Protein AF-A0A087VPU7-F1 (afdb_monomer)

Sequence (264 aa):
MFADLDYDIEEDKLGIPTVPGTVTLKKDPQNLIGISIGGGAQYCPCLYIVQVFDNTPAALDGTVAAGDEITGVNGKSVKGKTKVEVAKMIQMVKGEVTIHYNKLQADPKQGKSLDIVLKKVKHRLVENMSSGTADALGLSRAILCNDGLVKRLEELERTAELYKGLTEHTKSLLRAFFELSQTHRAFGDVFSVIGVREPQPAASEAFVKFADAHRNIEKFGIHLLKTIKPMLTDLNTYLNKAIPDTRLTIKKYLDVKFEYLVSC

Radius of gyration: 35.22 Å; Cα contacts (8 Å, |Δi|>4): 286; chains: 1; bounding box: 89×47×97 Å

Nearest PDB structures (foldseek):
  6bjn-assembly1_B  TM=9.711E-01  e=6.162E-15  Homo sapiens
  3hpk-assembly3_A  TM=9.246E-01  e=1.264E-14  Rattus norvegicus
  3hpk-assembly3_B  TM=9.323E-01  e=6.756E-14  Rattus norvegicus
  3hpm-assembly2_B  TM=9.003E-01  e=3.611E-13  Rattus norvegicus
  2iwq-assembly1_A-2  TM=9.006E-01  e=4.938E-07  Homo sapiens

Mean predicted aligned error: 17.77 Å

Organism: NCBI:txid100784

InterPro domains:
  IPR001478 PDZ domain [PF00595] (22-99)
  IPR001478 PDZ domain [PS50106] (22-105)
  IPR001478 PDZ domain [SM00228] (31-105)
  IPR010504 Arfaptin homology (AH) domain [PF06456] (117-264)
  IPR010504 Arfaptin homology (AH) domain [PS50870] (144-264)
  IPR010504 Arfaptin homology (AH) domain [SM01015] (117-264)
  IPR027267 AH/BAR domain superfamily [G3DSA:1.20.1270.60] (145-264)
  IPR027267 AH/BAR domain superfamily [SSF103657] (142-264)
  IPR030798 Arfaptin family [PTHR12141] (11-264)
  IPR036034 PDZ superfamily [G3DSA:2.30.42.10] (15-126)
  IPR036034 PDZ superfamily [SSF50156] (17-100)

Foldseek 3Di:
DDDDPPPPDDDPPVPFDWDKDKDKFFFDPVLDQAFDWDAAPDPHQWIFTQAGDPPGRCVVVVPHGGPKTFQDKPPHGCGRGDSVVVVVSSSVDHGMIMTIITHGDDPPVNPPPDVLVVVVVLVVVPVPDDPVVCVVNVNDCVVPVPDPVVVVLVVVVVVLVVLVVVLVVVVVVLVVLLVVLVVLQVLLVVLQVCLVVDPDPVSSVVSNVSSVVSPVSSVVSVVVSVVCVVVSVVSCCCSVPVSVVSVVVVVVVSSVVVVVVVVD

Solvent-accessible surface area (backbone atoms only — not comparable to full-atom values): 14703 Å² total; per-residue (Å²): 141,86,78,86,83,81,78,80,75,78,80,85,60,89,85,61,62,62,48,77,49,74,48,75,40,56,40,45,100,84,55,42,44,36,70,40,70,37,58,11,42,95,84,28,83,53,32,26,28,66,37,61,38,84,96,22,39,41,46,75,67,56,85,66,54,59,66,22,32,48,50,23,52,70,90,38,75,42,74,77,36,33,40,67,56,53,53,46,58,56,52,74,45,72,67,58,45,37,40,29,30,34,40,64,64,72,55,78,93,70,58,85,42,61,71,58,46,53,51,49,48,54,46,63,68,44,76,82,47,56,70,72,58,33,56,77,68,70,51,86,48,72,82,61,78,70,34,68,67,53,56,51,46,54,54,48,52,56,52,44,52,54,52,50,52,50,51,54,51,50,53,52,51,52,51,54,48,51,55,50,24,54,48,29,37,52,49,13,54,51,28,40,55,49,18,76,69,42,87,52,67,73,59,16,54,51,26,42,52,50,10,52,51,26,39,49,50,21,53,51,41,53,49,52,50,63,64,48,52,57,59,54,51,52,50,51,44,43,60,72,43,54,51,55,52,50,51,53,51,52,50,54,50,51,54,51,51,50,56,51,69,73,74,107

pLDDT: mean 76.8, std 20.41, range [30.36, 98.38]

Structure (mmCIF, N/CA/C/O backbone):
data_AF-A0A087VPU7-F1
#
_entry.id   AF-A0A087VPU7-F1
#
loop_
_atom_site.group_PDB
_atom_site.id
_atom_site.type_symbol
_atom_site.label_atom_id
_atom_site.label_alt_id
_atom_site.label_comp_id
_atom_site.label_asym_id
_atom_site.label_entity_id
_atom_site.label_seq_id
_atom_site.pdbx_PDB_ins_code
_atom_site.Cartn_x
_atom_site.Cartn_y
_atom_site.Cartn_z
_atom_site.occupancy
_atom_site.B_iso_or_equiv
_atom_site.auth_seq_id
_atom_site.auth_comp_id
_atom_site.auth_asym_id
_atom_site.auth_atom_id
_atom_site.pdbx_PDB_model_num
ATOM 1 N N . MET A 1 1 ? -49.726 28.339 10.805 1.00 33.12 1 MET A N 1
ATOM 2 C CA . MET A 1 1 ? -50.538 27.236 11.351 1.00 33.12 1 MET A CA 1
ATOM 3 C C . MET A 1 1 ? -50.159 25.978 10.586 1.00 33.12 1 MET A C 1
ATOM 5 O O . MET A 1 1 ? -50.798 25.660 9.602 1.00 33.12 1 MET A O 1
ATOM 9 N N . PHE A 1 2 ? -49.055 25.342 10.969 1.00 30.36 2 PHE A N 1
ATOM 10 C CA . PHE A 1 2 ? -48.668 24.020 10.474 1.00 30.36 2 PHE A CA 1
ATOM 11 C C . PHE A 1 2 ? -48.105 23.282 11.681 1.00 30.36 2 PHE A C 1
ATOM 13 O O . PHE A 1 2 ? -46.915 23.348 11.972 1.00 30.36 2 PHE A O 1
ATOM 20 N N . ALA A 1 3 ? -49.039 22.759 12.466 1.00 31.69 3 ALA A N 1
ATOM 21 C CA . ALA A 1 3 ? -48.783 21.816 13.533 1.00 31.69 3 ALA A CA 1
ATOM 22 C C . ALA A 1 3 ? -48.885 20.402 12.939 1.00 31.69 3 ALA A C 1
ATOM 24 O O . ALA A 1 3 ? -49.685 20.180 12.029 1.00 31.69 3 ALA A O 1
ATOM 25 N N . ASP A 1 4 ? -48.067 19.504 13.479 1.00 37.88 4 ASP A N 1
ATOM 26 C CA . ASP A 1 4 ? -48.298 18.062 13.565 1.00 37.88 4 ASP A CA 1
ATOM 27 C C . ASP A 1 4 ? -48.373 17.277 12.244 1.00 37.88 4 ASP A C 1
ATOM 29 O O . ASP A 1 4 ? -49.428 16.853 11.782 1.00 37.88 4 ASP A O 1
ATOM 33 N N . LEU A 1 5 ? -47.199 16.993 11.678 1.00 31.56 5 LEU A N 1
ATOM 34 C CA . LEU A 1 5 ? -46.979 15.773 10.898 1.00 31.56 5 LEU A CA 1
ATOM 35 C C . LEU A 1 5 ? -45.968 14.919 11.668 1.00 31.56 5 LEU A C 1
ATOM 37 O O . LEU A 1 5 ? -44.776 14.917 11.361 1.00 31.56 5 LEU A O 1
ATOM 41 N N . ASP A 1 6 ? -46.461 14.243 12.709 1.00 34.50 6 ASP A N 1
ATOM 42 C CA . ASP A 1 6 ? -45.759 13.136 13.358 1.00 34.50 6 ASP A CA 1
ATOM 43 C C . ASP A 1 6 ? -45.572 12.031 12.309 1.00 34.50 6 ASP A C 1
ATOM 45 O O . ASP A 1 6 ? -46.495 11.293 11.963 1.00 34.50 6 ASP A O 1
ATOM 49 N N . TYR A 1 7 ? -44.368 11.957 11.741 1.00 38.00 7 TYR A N 1
ATOM 50 C CA . TYR A 1 7 ? -43.945 10.816 10.939 1.00 38.00 7 TYR A CA 1
ATOM 51 C C . TYR A 1 7 ? -43.736 9.640 11.896 1.00 38.00 7 TYR A C 1
ATOM 53 O O . TYR A 1 7 ? -42.663 9.475 12.484 1.00 38.00 7 TYR A O 1
ATOM 61 N N . ASP A 1 8 ? -44.768 8.817 12.064 1.00 37.47 8 ASP A N 1
ATOM 62 C CA . ASP A 1 8 ? -44.622 7.505 12.681 1.00 37.47 8 ASP A CA 1
ATOM 63 C C . ASP A 1 8 ? -43.843 6.599 11.724 1.00 37.47 8 ASP A C 1
ATOM 65 O O . ASP A 1 8 ? -44.389 5.875 10.897 1.00 37.47 8 ASP A O 1
ATOM 69 N N . ILE A 1 9 ? -42.516 6.682 11.817 1.00 38.97 9 ILE A N 1
ATOM 70 C CA . ILE A 1 9 ? -41.617 5.703 11.215 1.00 38.97 9 ILE A CA 1
ATOM 71 C C . ILE A 1 9 ? -41.902 4.380 11.935 1.00 38.97 9 ILE A C 1
ATOM 73 O O . ILE A 1 9 ? -41.654 4.271 13.143 1.00 38.97 9 ILE A O 1
ATOM 77 N N . GLU A 1 10 ? -42.487 3.417 11.221 1.00 40.12 10 GLU A N 1
ATOM 78 C CA . GLU A 1 10 ? -42.580 2.028 11.669 1.00 40.12 10 GLU A CA 1
ATOM 79 C C . GLU A 1 10 ? -41.167 1.441 11.737 1.00 40.12 10 GLU A C 1
ATOM 81 O O . GLU A 1 10 ? -40.411 1.465 10.765 1.00 40.12 10 GLU A O 1
ATOM 86 N N . GLU A 1 11 ? -40.793 0.949 12.917 1.00 45.75 11 GLU A N 1
ATOM 87 C CA . GLU A 1 11 ? -39.518 0.276 13.140 1.00 45.75 11 GLU A CA 1
ATOM 88 C C . GLU A 1 11 ? -39.492 -1.076 12.422 1.00 45.75 11 GLU A C 1
ATOM 90 O O . GLU A 1 11 ? -40.264 -1.980 12.749 1.00 45.75 11 GLU A O 1
ATOM 95 N N . ASP A 1 12 ? -38.558 -1.246 11.486 1.00 40.84 12 ASP A N 1
ATOM 96 C CA . ASP A 1 12 ? -38.213 -2.560 10.946 1.00 40.84 12 ASP A CA 1
ATOM 97 C C . ASP A 1 12 ? -37.441 -3.356 12.009 1.00 40.84 12 ASP A C 1
ATOM 99 O O . ASP A 1 12 ? -36.251 -3.139 12.253 1.00 40.84 12 ASP A O 1
ATOM 103 N N . LYS A 1 13 ? -38.145 -4.267 12.690 1.00 41.62 13 LYS A N 1
ATOM 104 C CA . LYS A 1 13 ? -37.612 -5.033 13.827 1.00 41.62 13 LYS A CA 1
ATOM 105 C C . LYS A 1 13 ? -36.683 -6.185 13.432 1.00 41.62 13 LYS A C 1
ATOM 107 O O . LYS A 1 13 ? -36.218 -6.883 14.334 1.00 41.62 13 LYS A O 1
ATOM 112 N N . LEU A 1 14 ? -36.436 -6.431 12.135 1.00 42.00 14 LEU A N 1
ATOM 113 C CA . LEU A 1 14 ? -35.539 -7.482 11.605 1.00 42.00 14 LEU A CA 1
ATOM 114 C C . LEU A 1 14 ? -35.622 -8.858 12.325 1.00 42.00 14 LEU A C 1
ATOM 116 O O . LEU A 1 14 ? -34.668 -9.634 12.320 1.00 42.00 14 LEU A O 1
ATOM 120 N N . GLY A 1 15 ? -36.763 -9.187 12.943 1.00 43.03 15 GLY A N 1
ATOM 121 C CA . GLY A 1 15 ? -36.994 -10.449 13.650 1.00 43.03 15 GLY A CA 1
ATOM 122 C C . GLY A 1 15 ? -36.369 -10.605 15.048 1.00 43.03 15 GLY A C 1
ATOM 123 O O . GLY A 1 15 ? -36.356 -11.731 15.541 1.00 43.03 15 GLY A O 1
ATOM 124 N N . ILE A 1 16 ? -35.876 -9.548 15.715 1.00 46.22 16 ILE A N 1
ATOM 125 C CA . ILE A 1 16 ? -35.418 -9.653 17.118 1.00 46.22 16 ILE A CA 1
ATOM 126 C C . ILE A 1 16 ? -36.618 -9.429 18.058 1.00 46.22 16 ILE A C 1
ATOM 128 O O . ILE A 1 16 ? -37.184 -8.334 18.057 1.00 46.22 16 ILE A O 1
ATOM 132 N N . PRO A 1 17 ? -37.036 -10.422 18.867 1.00 55.84 17 PRO A N 1
ATOM 133 C CA . PRO A 1 17 ? -38.125 -10.225 19.813 1.00 55.84 17 PRO A CA 1
ATOM 134 C C . PRO A 1 17 ? -37.685 -9.248 20.908 1.00 55.84 17 PRO A C 1
ATOM 136 O O . PRO A 1 17 ? -36.723 -9.495 21.638 1.00 55.84 17 PRO A O 1
ATOM 139 N N . THR A 1 18 ? -38.394 -8.128 21.030 1.00 64.44 18 THR A N 1
ATOM 140 C CA . THR A 1 18 ? -38.235 -7.207 22.153 1.00 64.44 18 THR A CA 1
ATOM 141 C C . THR A 1 18 ? -39.376 -7.372 23.142 1.00 64.44 18 THR A C 1
ATOM 143 O O . THR A 1 18 ? -40.532 -7.550 22.751 1.00 64.44 18 THR A O 1
ATOM 146 N N . VAL A 1 19 ? -39.058 -7.327 24.437 1.00 77.62 19 VAL A N 1
ATOM 147 C CA . VAL A 1 19 ? -40.072 -7.366 25.499 1.00 77.62 19 VAL A CA 1
ATOM 148 C C . VAL A 1 19 ? -40.190 -5.984 26.129 1.00 77.62 19 VAL A C 1
ATOM 150 O O . VAL A 1 19 ? -39.223 -5.530 26.744 1.00 77.62 19 VAL A O 1
ATOM 153 N N . PRO A 1 20 ? -41.337 -5.297 25.990 1.00 87.31 20 PRO A N 1
ATOM 154 C CA . PRO A 1 20 ? -41.536 -4.006 26.626 1.00 87.31 20 PRO A CA 1
ATOM 155 C C . PRO A 1 20 ? -41.571 -4.163 28.149 1.00 87.31 20 PRO A C 1
ATOM 157 O O . PRO A 1 20 ? -42.138 -5.121 28.679 1.00 87.31 20 PRO A O 1
ATOM 160 N N . GLY A 1 21 ? -40.984 -3.204 28.856 1.00 91.12 21 GLY A N 1
ATOM 161 C CA . GLY A 1 21 ? -40.926 -3.195 30.310 1.00 91.12 21 GLY A CA 1
ATOM 162 C C . GLY A 1 21 ? -40.735 -1.797 30.886 1.00 91.12 21 GLY A C 1
ATOM 163 O O . GLY A 1 21 ? -40.525 -0.814 30.171 1.00 91.12 21 GLY A O 1
ATOM 164 N N . THR A 1 22 ? -40.835 -1.711 32.210 1.00 94.50 22 THR A N 1
ATOM 165 C CA . THR A 1 22 ? -40.631 -0.474 32.967 1.00 94.50 22 THR A CA 1
ATOM 166 C C . THR A 1 22 ? -39.820 -0.746 34.217 1.00 94.50 22 THR A C 1
ATOM 168 O O . THR A 1 22 ? -40.049 -1.755 34.882 1.00 94.50 22 THR A O 1
ATOM 171 N N . VAL A 1 23 ? -38.907 0.158 34.558 1.00 95.12 23 VAL A N 1
ATOM 172 C CA . VAL A 1 23 ? -38.137 0.103 35.806 1.00 95.12 23 VAL A CA 1
ATOM 173 C C . VAL A 1 23 ? -38.149 1.467 36.477 1.00 95.12 23 VAL A C 1
ATOM 175 O O . VAL A 1 23 ? -37.980 2.481 35.803 1.00 95.12 23 VAL A O 1
ATOM 178 N N . THR A 1 24 ? -38.326 1.496 37.796 1.00 96.56 24 THR A N 1
ATOM 179 C CA . THR A 1 24 ? -38.228 2.719 38.597 1.00 96.56 24 THR A CA 1
ATOM 180 C C . THR A 1 24 ? -36.933 2.692 39.387 1.00 96.56 24 THR A C 1
ATOM 182 O O . THR A 1 24 ? -36.764 1.873 40.283 1.00 96.56 24 THR A O 1
ATOM 185 N N . LEU A 1 25 ? -36.017 3.595 39.050 1.00 94.75 25 LEU A N 1
ATOM 186 C CA . LEU A 1 25 ? -34.697 3.675 39.659 1.00 94.75 25 LEU A CA 1
ATOM 187 C C . LEU A 1 25 ? -34.627 4.863 40.610 1.00 94.75 25 LEU A C 1
ATOM 189 O O . LEU A 1 25 ? -34.870 6.011 40.218 1.00 94.75 25 LEU A O 1
ATOM 193 N N . LYS A 1 26 ? -34.228 4.589 41.853 1.00 95.12 26 LYS A N 1
ATOM 194 C CA . LYS A 1 26 ? -33.875 5.627 42.817 1.00 95.12 26 LYS A CA 1
ATOM 195 C C . LYS A 1 26 ? -32.503 6.184 42.486 1.00 95.12 26 LYS A C 1
ATOM 197 O O . LYS A 1 26 ? -31.526 5.450 42.403 1.00 95.12 26 LYS A O 1
ATOM 202 N N . LYS A 1 27 ? -32.435 7.492 42.291 1.00 92.00 27 LYS A N 1
ATOM 203 C CA . LYS A 1 27 ? -31.208 8.176 41.908 1.00 92.00 27 LYS A CA 1
ATOM 204 C C . LYS A 1 27 ? -30.194 8.201 43.041 1.00 92.00 27 LYS A C 1
ATOM 206 O O . LYS A 1 27 ? -30.549 8.215 44.221 1.00 92.00 27 LYS A O 1
ATOM 211 N N . ASP A 1 28 ? -28.931 8.249 42.651 1.00 89.69 28 ASP A N 1
ATOM 212 C CA . ASP A 1 28 ? -27.814 8.415 43.568 1.00 89.69 28 ASP A CA 1
ATOM 213 C C . ASP A 1 28 ? -27.752 9.854 44.144 1.00 89.69 28 ASP A C 1
ATOM 215 O O . ASP A 1 28 ? -28.520 10.737 43.732 1.00 89.69 28 ASP A O 1
ATOM 219 N N . PRO A 1 29 ? -26.837 10.138 45.093 1.00 87.69 29 PRO A N 1
ATOM 220 C CA . PRO A 1 29 ? -26.656 11.485 45.641 1.00 87.69 29 PRO A CA 1
ATOM 221 C C . PRO A 1 29 ? -26.282 12.557 44.602 1.00 87.69 29 PRO A C 1
ATOM 223 O O . PRO A 1 29 ? -26.450 13.745 44.869 1.00 87.69 29 PRO A O 1
ATOM 226 N N . GLN A 1 30 ? -25.791 12.158 43.424 1.00 85.88 30 GLN A N 1
ATOM 227 C CA . GLN A 1 30 ? -25.460 13.037 42.298 1.00 85.88 30 GLN A CA 1
ATOM 228 C C . GLN A 1 30 ? -26.637 13.210 41.322 1.00 85.88 30 GLN A C 1
ATOM 230 O O . GLN A 1 30 ? -26.497 13.867 40.289 1.00 85.88 30 GLN A O 1
ATOM 235 N N . ASN A 1 31 ? -27.819 12.683 41.664 1.00 88.75 31 ASN A N 1
ATOM 236 C CA . ASN A 1 31 ? -29.036 12.725 40.856 1.00 88.75 31 ASN A CA 1
ATOM 237 C C . ASN A 1 31 ? -28.905 11.967 39.512 1.00 88.75 31 ASN A C 1
ATOM 239 O O . ASN A 1 31 ? -29.592 12.291 38.530 1.00 88.75 31 ASN A O 1
ATOM 243 N N . LEU A 1 32 ? -28.063 10.931 39.479 1.00 89.62 32 LEU A N 1
ATOM 244 C CA . LEU A 1 32 ? -27.821 10.047 38.340 1.00 89.62 32 LEU A CA 1
ATOM 245 C C . LEU A 1 32 ? -28.396 8.643 38.587 1.00 89.62 32 LEU A C 1
ATOM 247 O O . LEU A 1 32 ? -28.591 8.209 39.720 1.00 89.62 32 LEU A O 1
ATOM 251 N N . ILE A 1 33 ? -28.677 7.933 37.492 1.00 91.19 33 ILE A N 1
ATOM 252 C CA . ILE A 1 33 ? -29.057 6.508 37.509 1.00 91.19 33 ILE A CA 1
ATOM 253 C C . ILE A 1 33 ? -27.946 5.586 37.000 1.00 91.19 33 ILE A C 1
ATOM 255 O O . ILE A 1 33 ? -28.035 4.384 37.200 1.00 91.19 33 ILE A O 1
ATOM 259 N N . GLY A 1 34 ? -26.907 6.140 36.362 1.00 88.00 34 GLY A N 1
ATOM 260 C CA . GLY A 1 34 ? -25.739 5.378 35.920 1.00 88.00 34 GLY A CA 1
ATOM 261 C C . GLY A 1 34 ? -25.874 4.638 34.593 1.00 88.00 34 GLY A C 1
ATOM 262 O O . GLY A 1 34 ? -25.339 3.543 34.449 1.00 88.00 34 GLY A O 1
ATOM 263 N N . ILE A 1 35 ? -26.533 5.245 33.606 1.00 84.19 35 ILE A N 1
ATOM 264 C CA . ILE A 1 35 ? -26.563 4.738 32.228 1.00 84.19 35 ILE A CA 1
ATOM 265 C C . ILE A 1 35 ? -25.971 5.755 31.252 1.00 84.19 35 ILE A C 1
ATOM 267 O O . ILE A 1 35 ? -26.091 6.967 31.447 1.00 84.19 35 ILE A O 1
ATOM 271 N N . SER A 1 36 ? -25.373 5.256 30.176 1.00 81.62 36 SER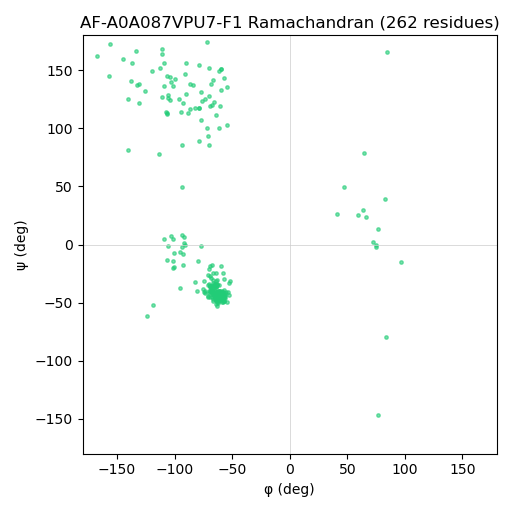 A N 1
ATOM 272 C CA . SER A 1 36 ? -24.985 6.036 29.002 1.00 81.62 36 SER A CA 1
ATOM 273 C C . SER A 1 36 ? -25.997 5.819 27.878 1.00 81.62 36 SER A C 1
ATOM 275 O O . SER A 1 36 ? -26.399 4.684 27.630 1.00 81.62 36 SER A O 1
ATOM 277 N N . ILE A 1 37 ? -26.405 6.893 27.198 1.00 82.44 37 ILE A N 1
ATOM 278 C CA . ILE A 1 37 ? -27.455 6.871 26.167 1.00 82.44 37 ILE A CA 1
ATOM 279 C C . ILE A 1 37 ? -26.837 7.123 24.790 1.00 82.44 37 ILE A C 1
ATOM 281 O O . ILE A 1 37 ? -26.144 8.122 24.577 1.00 82.44 37 ILE A O 1
ATOM 285 N N . GLY A 1 38 ? -27.123 6.227 23.851 1.00 75.12 38 GLY A N 1
ATOM 286 C CA . GLY A 1 38 ? -26.735 6.302 22.444 1.00 75.12 38 GLY A CA 1
ATOM 287 C C . GLY A 1 38 ? -27.939 6.528 21.531 1.00 75.12 38 GLY A C 1
ATOM 288 O O . GLY A 1 38 ? -29.087 6.423 21.957 1.00 75.12 38 GLY A O 1
ATOM 289 N N . GLY A 1 39 ? -27.667 6.848 20.265 1.00 78.88 39 GLY A N 1
ATOM 290 C CA . GLY A 1 39 ? -28.703 7.081 19.256 1.00 78.88 39 GLY A CA 1
ATOM 291 C C . GLY A 1 39 ? -29.400 8.444 19.364 1.00 78.88 39 GLY A C 1
ATOM 292 O O . GLY A 1 39 ? -28.776 9.454 19.726 1.00 78.88 39 GLY A O 1
ATOM 293 N N . GLY A 1 40 ? -30.689 8.457 19.018 1.00 72.69 40 GLY A N 1
ATOM 294 C CA . GLY A 1 40 ? -31.550 9.639 18.967 1.00 72.69 40 GLY A CA 1
ATOM 295 C C . GLY A 1 40 ? -31.481 10.445 17.663 1.00 72.69 40 GLY A C 1
ATOM 296 O O . GLY A 1 40 ? -30.571 10.300 16.836 1.00 72.69 40 GLY A O 1
ATOM 297 N N . ALA A 1 41 ? -32.463 11.333 17.500 1.00 68.50 41 ALA A N 1
ATOM 298 C CA . ALA A 1 41 ? -32.624 12.166 16.312 1.00 68.50 41 ALA A CA 1
ATOM 299 C C . ALA A 1 41 ? -31.400 13.076 16.058 1.00 68.50 41 ALA A C 1
ATOM 301 O O . ALA A 1 41 ? -30.683 13.464 16.980 1.00 68.50 41 ALA A O 1
ATOM 302 N N . GLN A 1 42 ? -31.087 13.458 14.817 1.00 46.16 42 GLN A N 1
ATOM 303 C CA . GLN A 1 42 ? -31.760 13.146 13.542 1.00 46.16 42 GLN A CA 1
ATOM 304 C C . GLN A 1 42 ? -31.190 11.918 12.806 1.00 46.16 42 GLN A C 1
ATOM 306 O O . GLN A 1 42 ? -31.675 11.554 11.743 1.00 46.16 42 GLN A O 1
ATOM 311 N N . TYR A 1 43 ? -30.137 11.301 13.349 1.00 55.41 43 TYR A N 1
ATOM 312 C CA . TYR A 1 43 ? -29.345 10.288 12.642 1.00 55.41 43 TYR A CA 1
ATOM 313 C C . TYR A 1 43 ? -29.671 8.844 13.049 1.00 55.41 43 TYR A C 1
ATOM 315 O O . TYR A 1 43 ? -29.251 7.916 12.364 1.00 55.41 43 TYR A O 1
ATOM 323 N N . CYS A 1 44 ? -30.393 8.637 14.156 1.00 53.78 44 CYS A N 1
ATOM 324 C CA . CYS A 1 44 ? -30.806 7.318 14.626 1.00 53.78 44 CYS A CA 1
ATOM 325 C C . CYS A 1 44 ? -32.247 7.385 15.168 1.00 53.78 44 CYS A C 1
ATOM 327 O O . CYS A 1 44 ? -32.519 8.214 16.038 1.00 53.78 44 CYS A O 1
ATOM 329 N N . PRO A 1 45 ? -33.179 6.555 14.668 1.00 61.12 45 PRO A N 1
ATOM 330 C CA . PRO A 1 45 ? -34.587 6.626 15.064 1.00 61.12 45 PRO A CA 1
ATOM 331 C C . PRO A 1 45 ? -34.840 6.156 16.506 1.00 61.12 45 PRO A C 1
ATOM 333 O O . PRO A 1 45 ? -35.830 6.566 17.107 1.00 61.12 45 PRO A O 1
ATOM 336 N N . CYS A 1 46 ? -33.926 5.363 17.073 1.00 71.81 46 CYS A N 1
ATOM 337 C CA . CYS A 1 46 ? -34.067 4.750 18.391 1.00 71.81 46 CYS A CA 1
ATOM 338 C C . CYS A 1 46 ? -33.055 5.340 19.388 1.00 71.81 46 CYS A C 1
ATOM 340 O O . CYS A 1 46 ? -31.954 5.772 19.022 1.00 71.81 46 CYS A O 1
ATOM 342 N N . LEU A 1 47 ? -33.411 5.328 20.671 1.00 80.50 47 LEU A N 1
ATOM 343 C CA . LEU A 1 47 ? -32.515 5.645 21.785 1.00 80.50 47 LEU A CA 1
ATOM 344 C C . LEU A 1 47 ? -32.230 4.362 22.545 1.00 80.50 47 LEU A C 1
ATOM 346 O O . LEU A 1 47 ? -33.145 3.593 22.800 1.00 80.50 47 LEU A O 1
ATOM 350 N N . TYR A 1 48 ? -30.982 4.120 22.924 1.00 78.88 48 TYR A N 1
ATOM 351 C CA . TYR A 1 48 ? -30.612 2.864 23.573 1.00 78.88 48 TYR A CA 1
ATOM 352 C C . TYR A 1 48 ? -29.528 3.062 24.625 1.00 78.88 48 TYR A C 1
ATOM 354 O O . TYR A 1 48 ? -28.792 4.055 24.619 1.00 78.88 48 TYR A O 1
ATOM 362 N N . ILE A 1 49 ? -29.425 2.101 25.536 1.00 78.81 49 ILE A N 1
ATOM 363 C CA . ILE A 1 49 ? -28.408 2.083 26.582 1.00 78.81 49 ILE A CA 1
ATOM 364 C C . ILE A 1 49 ? -27.096 1.593 25.972 1.00 78.81 49 ILE A C 1
ATOM 366 O O . ILE A 1 49 ? -26.993 0.470 25.487 1.00 78.81 49 ILE A O 1
ATOM 370 N N . VAL A 1 50 ? -26.071 2.438 25.989 1.00 69.44 50 VAL A N 1
ATOM 371 C CA . VAL A 1 50 ? -24.719 2.088 25.522 1.00 69.44 50 VAL A CA 1
ATOM 372 C C . VAL A 1 50 ? -23.971 1.309 26.593 1.00 69.44 50 VAL A C 1
ATOM 374 O O . VAL A 1 50 ? -23.231 0.380 26.287 1.00 69.44 50 VAL A O 1
ATOM 377 N N . GLN A 1 51 ? -24.139 1.722 27.846 1.00 68.94 51 GLN A N 1
ATOM 378 C CA . GLN A 1 51 ? -23.430 1.165 28.984 1.00 68.94 51 GLN A CA 1
ATOM 379 C C . GLN A 1 51 ? -24.227 1.421 30.258 1.00 68.94 51 GLN A C 1
ATOM 381 O O . GLN A 1 51 ? -24.835 2.482 30.410 1.00 68.94 51 GLN A O 1
ATOM 386 N N . VAL A 1 52 ? -24.169 0.462 31.173 1.00 72.88 52 VAL A N 1
ATOM 387 C CA . VAL A 1 52 ? -24.558 0.628 32.572 1.00 72.88 52 VAL A CA 1
ATOM 388 C C . VAL A 1 52 ? -23.262 0.691 33.381 1.00 72.88 52 VAL A C 1
ATOM 390 O O . VAL A 1 52 ? -22.375 -0.134 33.168 1.00 72.88 52 VAL A O 1
ATOM 393 N N . PHE A 1 53 ? -23.099 1.709 34.223 1.00 70.25 53 PHE A N 1
ATOM 394 C CA . PHE A 1 53 ? -21.875 1.907 35.004 1.00 70.25 53 PHE A CA 1
ATOM 395 C C . PHE A 1 53 ? -21.932 1.118 36.313 1.00 70.25 53 PHE A C 1
ATOM 397 O O . PHE A 1 53 ? -22.956 1.134 36.996 1.00 70.25 53 PHE A O 1
ATOM 404 N N . ASP A 1 54 ? -20.831 0.478 36.697 1.00 69.19 54 ASP A N 1
ATOM 405 C CA . ASP A 1 54 ? -20.754 -0.274 37.952 1.00 69.19 54 ASP A CA 1
ATOM 406 C C . ASP A 1 54 ? -21.010 0.617 39.173 1.00 69.19 54 ASP A C 1
ATOM 408 O O . ASP A 1 54 ? -20.707 1.811 39.172 1.00 69.19 54 ASP A O 1
ATOM 412 N N . ASN A 1 55 ? -21.546 0.020 40.241 1.00 79.81 55 ASN A N 1
ATOM 413 C CA . ASN A 1 55 ? -21.880 0.707 41.496 1.00 79.81 55 ASN A CA 1
ATOM 414 C C . ASN A 1 55 ? -22.891 1.862 41.350 1.00 79.81 55 ASN A C 1
ATOM 416 O O . ASN A 1 55 ? -22.919 2.773 42.177 1.00 79.81 55 ASN A O 1
ATOM 420 N N . THR A 1 56 ? -23.741 1.828 40.321 1.00 87.25 56 THR A N 1
ATOM 421 C CA . THR A 1 56 ? -24.817 2.810 40.120 1.00 87.25 56 THR A CA 1
ATOM 422 C C . THR A 1 56 ? -26.206 2.204 40.330 1.00 87.25 56 THR A C 1
ATOM 424 O O . THR A 1 56 ? -26.341 0.979 40.300 1.00 87.25 56 THR A O 1
ATOM 427 N N . PRO A 1 57 ? -27.266 3.020 40.512 1.00 90.81 57 PRO A N 1
ATOM 428 C CA . PRO A 1 57 ? -28.621 2.503 40.698 1.00 90.81 57 PRO A CA 1
ATOM 429 C C . PRO A 1 57 ? -29.093 1.537 39.608 1.00 90.81 57 PRO A C 1
ATOM 431 O O . PRO A 1 57 ? -29.694 0.518 39.928 1.00 90.81 57 PRO A O 1
ATOM 434 N N . ALA A 1 58 ? -28.790 1.817 38.337 1.00 86.94 58 ALA A N 1
ATOM 435 C CA . ALA A 1 58 ? -29.147 0.933 37.231 1.00 86.94 58 ALA A CA 1
ATOM 436 C C . ALA A 1 58 ? -28.389 -0.406 37.278 1.00 86.94 58 ALA A C 1
ATOM 438 O O . ALA A 1 58 ? -28.984 -1.441 36.988 1.00 86.94 58 ALA A O 1
ATOM 439 N N . ALA A 1 59 ? -27.109 -0.404 37.674 1.00 75.56 59 ALA A N 1
ATOM 440 C CA . ALA A 1 59 ? -26.328 -1.636 37.828 1.00 75.56 59 ALA A CA 1
ATOM 441 C C . ALA A 1 59 ? -26.806 -2.490 39.008 1.00 75.56 59 ALA A C 1
ATOM 443 O O . ALA A 1 59 ? -26.852 -3.711 38.901 1.00 75.56 59 ALA A O 1
ATOM 444 N N . LEU A 1 60 ? -27.157 -1.849 40.127 1.00 82.69 60 LEU A N 1
ATOM 445 C CA . LEU A 1 60 ? -27.634 -2.532 41.333 1.00 82.69 60 LEU A CA 1
ATOM 446 C C . LEU A 1 60 ? -29.023 -3.147 41.143 1.00 82.69 60 LEU A C 1
ATOM 448 O O . LEU A 1 60 ? -29.298 -4.210 41.691 1.00 82.69 60 LEU A O 1
ATOM 452 N N . ASP A 1 61 ? -29.888 -2.480 40.380 1.00 91.50 61 ASP A N 1
ATOM 453 C CA . ASP A 1 61 ? -31.213 -2.991 40.033 1.00 91.50 61 ASP A CA 1
ATOM 454 C C . ASP A 1 61 ? -31.138 -4.130 38.998 1.00 91.50 61 ASP A C 1
ATOM 456 O O . ASP A 1 61 ? -31.823 -5.143 39.131 1.00 91.50 61 ASP A O 1
ATOM 460 N N . GLY A 1 62 ? -30.278 -3.993 37.982 1.00 78.69 62 GLY A N 1
ATOM 461 C CA . GLY A 1 62 ? -30.007 -5.044 36.994 1.00 78.69 62 GLY A CA 1
ATOM 462 C C . GLY A 1 62 ? -31.132 -5.300 35.982 1.00 78.69 62 GLY A C 1
ATOM 463 O O . GLY A 1 62 ? -31.001 -6.184 35.129 1.00 78.69 62 GLY A O 1
ATOM 464 N N . THR A 1 63 ? -32.235 -4.543 36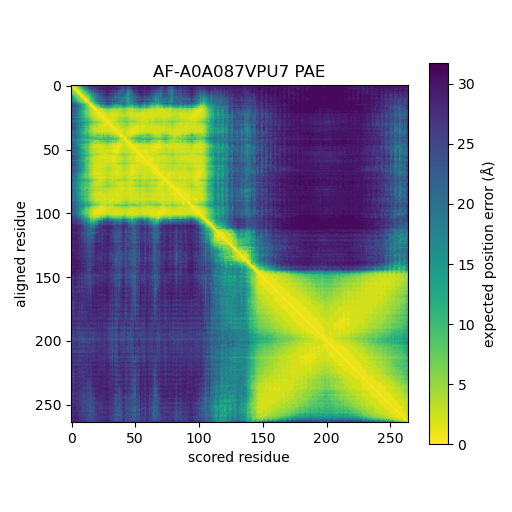.024 1.00 82.62 63 THR A N 1
ATOM 465 C CA . THR A 1 63 ? -33.351 -4.722 35.082 1.00 82.62 63 THR A CA 1
ATOM 466 C C . THR A 1 63 ? -32.985 -4.297 33.663 1.00 82.62 63 THR A C 1
ATOM 468 O O . THR A 1 63 ? -33.423 -4.943 32.710 1.00 82.62 63 THR A O 1
ATOM 471 N N . VAL A 1 64 ? -32.183 -3.246 33.507 1.00 82.56 64 VAL A N 1
ATOM 472 C CA . VAL A 1 64 ? -31.767 -2.712 32.202 1.00 82.56 64 VAL A CA 1
ATOM 473 C C . VAL A 1 64 ? -30.308 -3.040 31.908 1.00 82.56 64 VAL A C 1
ATOM 475 O O . VAL A 1 64 ? -29.472 -3.050 32.811 1.00 82.56 64 VAL A O 1
ATOM 478 N N . ALA A 1 65 ? -29.992 -3.284 30.641 1.00 73.00 65 ALA A N 1
ATOM 479 C CA . ALA A 1 65 ? -28.656 -3.637 30.180 1.00 73.00 65 ALA A CA 1
ATOM 480 C C . ALA A 1 65 ? -28.246 -2.837 28.936 1.00 73.00 65 ALA A C 1
ATOM 482 O O . ALA A 1 65 ? -29.058 -2.188 28.275 1.00 73.00 65 ALA A O 1
ATOM 483 N N . ALA A 1 66 ? -26.954 -2.890 28.603 1.00 72.69 66 ALA A N 1
ATOM 484 C CA . ALA A 1 66 ? -26.465 -2.345 27.344 1.00 72.69 66 ALA A CA 1
ATOM 485 C C . ALA A 1 66 ? -27.155 -3.040 26.156 1.00 72.69 66 ALA A C 1
ATOM 487 O O . ALA A 1 66 ? -27.233 -4.266 26.106 1.00 72.69 66 ALA A O 1
ATOM 488 N N . GLY A 1 67 ? -27.631 -2.248 25.199 1.00 66.06 67 GLY A N 1
ATOM 489 C CA . GLY A 1 67 ? -28.407 -2.707 24.048 1.00 66.06 67 GLY A CA 1
ATOM 490 C C . GLY A 1 67 ? -29.923 -2.588 24.213 1.00 66.06 67 GLY A C 1
ATOM 491 O O . GLY A 1 67 ? -30.615 -2.620 23.199 1.00 66.06 67 GLY A O 1
ATOM 492 N N . ASP A 1 68 ? -30.438 -2.389 25.431 1.00 77.25 68 ASP A N 1
ATOM 493 C CA . ASP A 1 68 ? -31.867 -2.135 25.632 1.00 77.25 68 ASP A CA 1
ATOM 494 C C . ASP A 1 68 ? -32.252 -0.763 25.071 1.00 77.25 68 ASP A C 1
ATOM 496 O O . ASP A 1 68 ? -31.541 0.235 25.240 1.00 77.25 68 ASP A O 1
ATOM 500 N N . GLU A 1 69 ? -33.399 -0.709 24.407 1.00 83.75 69 GLU A N 1
ATOM 501 C CA . GLU A 1 69 ? -33.934 0.523 23.845 1.00 83.75 69 GLU A CA 1
ATOM 502 C C . GLU A 1 69 ? -34.710 1.292 24.919 1.00 83.75 69 GLU A C 1
ATOM 504 O O . GLU A 1 69 ? -35.489 0.709 25.669 1.00 83.75 69 GLU A O 1
ATOM 509 N N . ILE A 1 70 ? -34.530 2.610 24.979 1.00 88.94 70 ILE A N 1
ATOM 510 C CA . ILE A 1 70 ? -35.283 3.521 25.837 1.00 88.94 70 ILE A CA 1
ATOM 511 C C . ILE A 1 70 ? -36.448 4.083 25.027 1.00 88.94 70 ILE A C 1
ATOM 513 O O . ILE A 1 70 ? -36.247 4.874 24.107 1.00 88.94 70 ILE A O 1
ATOM 517 N N . THR A 1 71 ? -37.668 3.741 25.425 1.00 90.25 71 THR A N 1
ATOM 518 C CA . THR A 1 71 ? -38.901 4.178 24.754 1.00 90.25 71 THR A CA 1
ATOM 519 C C . THR A 1 71 ? -39.593 5.328 25.482 1.00 90.25 71 THR A C 1
ATOM 521 O O . THR A 1 71 ? -40.337 6.102 24.872 1.00 90.25 71 THR A O 1
ATOM 524 N N . GLY A 1 72 ? -39.293 5.533 26.769 1.00 93.12 72 GLY A N 1
ATOM 525 C CA . GLY A 1 72 ? -39.887 6.620 27.542 1.00 93.12 72 GLY A CA 1
ATOM 526 C C . GLY A 1 72 ? -39.224 6.905 28.887 1.00 93.12 72 GLY A C 1
ATOM 527 O O . GLY A 1 72 ? -38.519 6.072 29.452 1.00 93.12 72 GLY A O 1
ATOM 528 N N . VAL A 1 73 ? -39.495 8.095 29.424 1.00 95.06 73 VAL A N 1
ATOM 529 C CA . VAL A 1 73 ? -39.058 8.542 30.758 1.00 95.06 73 VAL A CA 1
ATOM 530 C C . VAL A 1 73 ? -40.263 9.125 31.499 1.00 95.06 73 VAL A C 1
ATOM 532 O O . VAL A 1 73 ? -40.883 10.069 31.006 1.00 95.06 73 VAL A O 1
ATOM 535 N N . ASN A 1 74 ? -40.603 8.581 32.672 1.00 92.50 74 ASN A N 1
ATOM 536 C CA . ASN A 1 74 ? -41.778 8.950 33.478 1.00 92.50 74 ASN A CA 1
ATOM 537 C C . ASN A 1 74 ? -43.075 9.045 32.649 1.00 92.50 74 ASN A C 1
ATOM 539 O O . ASN A 1 74 ? -43.771 10.061 32.683 1.00 92.50 74 ASN A O 1
ATOM 543 N N . GLY A 1 75 ? -43.367 8.023 31.840 1.00 86.19 75 GLY A N 1
ATOM 544 C CA . GLY A 1 75 ? -44.563 7.976 30.991 1.00 86.19 75 GLY A CA 1
ATOM 545 C C . GLY A 1 75 ? -44.528 8.872 29.749 1.00 86.19 75 GLY A C 1
ATOM 546 O O . GLY A 1 75 ? -45.473 8.850 28.965 1.00 86.19 75 GLY A O 1
ATOM 547 N N . LYS A 1 76 ? -43.463 9.656 29.526 1.00 91.56 76 LYS A N 1
ATOM 548 C CA . LYS A 1 76 ? -43.308 10.478 28.316 1.00 91.56 76 LYS A CA 1
ATOM 549 C C . LYS A 1 76 ? -42.461 9.751 27.282 1.00 91.56 76 LYS A C 1
ATOM 551 O O . LYS A 1 76 ? -41.313 9.414 27.571 1.00 91.56 76 LYS A O 1
ATOM 556 N N . SER A 1 77 ? -42.998 9.596 26.071 1.00 89.62 77 SER A N 1
ATOM 557 C CA . SER A 1 77 ? -42.257 9.037 24.936 1.00 89.62 77 SER A CA 1
ATOM 558 C C . SER A 1 77 ? -40.984 9.840 24.646 1.00 89.62 77 SER A C 1
ATOM 560 O O . SER A 1 77 ? -40.945 11.076 24.790 1.00 89.62 77 SER A O 1
ATOM 562 N N . VAL A 1 78 ? -39.930 9.125 24.258 1.00 89.56 78 VAL A N 1
ATOM 563 C CA . VAL A 1 78 ? -38.665 9.715 23.801 1.00 89.56 78 VAL A CA 1
ATOM 564 C C . VAL A 1 78 ? -38.416 9.539 22.303 1.00 89.56 78 VAL A C 1
ATOM 566 O O . VAL A 1 78 ? -37.374 9.974 21.815 1.00 89.56 78 VAL A O 1
ATOM 569 N N . LYS A 1 79 ? -39.379 8.975 21.561 1.00 83.44 79 LYS A N 1
ATOM 570 C CA . LYS A 1 79 ? -39.316 8.883 20.096 1.00 83.44 79 LYS A CA 1
ATOM 571 C C . LYS A 1 79 ? -39.092 10.277 19.495 1.00 83.44 79 LYS A C 1
ATOM 573 O O . LYS A 1 79 ? -39.678 11.259 19.951 1.00 83.44 79 LYS A O 1
ATOM 578 N N . GLY A 1 80 ? -38.185 10.371 18.525 1.00 76.62 80 GLY A N 1
ATOM 579 C CA . GLY A 1 80 ? -37.834 11.634 17.865 1.00 76.62 80 GLY A CA 1
ATOM 580 C C . GLY A 1 80 ? -36.954 12.593 18.680 1.00 76.62 80 GLY A C 1
ATOM 581 O O . GLY A 1 80 ? -36.592 13.648 18.166 1.00 76.62 80 GLY A O 1
ATOM 582 N N . LYS A 1 81 ? -36.560 12.251 19.916 1.00 83.75 81 LYS A N 1
ATOM 583 C CA . LYS A 1 81 ? -35.669 13.093 20.734 1.00 83.75 81 LYS A CA 1
ATOM 584 C C . LYS A 1 81 ? -34.198 12.765 20.517 1.00 83.75 81 LYS A C 1
ATOM 586 O O . LYS A 1 81 ? -33.811 11.654 20.150 1.00 83.75 81 LYS A O 1
ATOM 591 N N . THR A 1 82 ? -33.347 13.742 20.792 1.00 85.19 82 THR A N 1
ATOM 592 C CA . THR A 1 82 ? -31.895 13.569 20.848 1.00 85.19 82 THR A CA 1
ATOM 593 C C . THR A 1 82 ? -31.472 12.931 22.176 1.00 85.19 82 THR A C 1
ATOM 595 O O . THR A 1 82 ? -32.111 13.120 23.216 1.00 85.19 82 THR A O 1
ATOM 598 N N . LYS A 1 83 ? -30.320 12.247 22.195 1.00 83.06 83 LYS A N 1
ATOM 599 C CA . LYS A 1 83 ? -29.729 11.704 23.437 1.00 83.06 83 LYS A CA 1
ATOM 600 C C . LYS A 1 83 ? -29.566 12.750 24.550 1.00 83.06 83 LYS A C 1
ATOM 602 O O . LYS A 1 83 ? -29.720 12.436 25.726 1.00 83.06 83 LYS A O 1
ATOM 607 N N . VAL A 1 84 ? -29.290 14.005 24.181 1.00 86.12 84 VAL A N 1
ATOM 608 C CA . VAL A 1 84 ? -29.108 15.113 25.132 1.00 86.12 84 VAL A CA 1
ATOM 609 C C . VAL A 1 84 ? -30.435 15.492 25.784 1.00 86.12 84 VAL A C 1
ATOM 611 O O . VAL A 1 84 ? -30.477 15.751 26.984 1.00 86.12 84 VAL A O 1
ATOM 614 N N . GLU A 1 85 ? -31.526 15.510 25.022 1.00 87.50 85 GLU A N 1
ATOM 615 C CA . GLU A 1 85 ? -32.857 15.804 25.557 1.00 87.50 85 GLU A CA 1
ATOM 616 C C . GLU A 1 85 ? -33.332 14.711 26.506 1.00 87.50 85 GLU A C 1
ATOM 618 O O . GLU A 1 85 ? -33.834 15.026 27.581 1.00 87.50 85 GLU A O 1
ATOM 623 N N . VAL A 1 86 ? -33.110 13.440 26.171 1.00 88.94 86 VAL A N 1
ATOM 624 C CA . VAL A 1 86 ? -33.465 12.324 27.061 1.00 88.94 86 VAL A CA 1
ATOM 625 C C . VAL A 1 86 ? -32.633 12.343 28.340 1.00 88.94 86 VAL A C 1
ATOM 627 O O . VAL A 1 86 ? -33.190 12.212 29.430 1.00 88.94 86 VAL A O 1
ATOM 630 N N . ALA A 1 87 ? -31.325 12.595 28.238 1.00 89.69 87 ALA A N 1
ATOM 631 C CA . ALA A 1 87 ? -30.470 12.763 29.411 1.00 89.69 87 ALA A CA 1
ATOM 632 C C . ALA A 1 87 ? -30.967 13.910 30.309 1.00 89.69 87 ALA A C 1
ATOM 634 O O . ALA A 1 87 ? -31.068 13.741 31.525 1.00 89.69 87 ALA A O 1
ATOM 635 N N . LYS A 1 88 ? -31.365 15.046 29.718 1.00 90.31 88 LYS A N 1
ATOM 636 C CA . LYS A 1 88 ? -31.976 16.164 30.453 1.00 90.31 88 LYS A CA 1
ATOM 637 C C . LYS A 1 88 ? -33.306 15.776 31.094 1.00 90.31 88 LYS A C 1
ATOM 639 O O . LYS A 1 88 ? -33.525 16.119 32.251 1.00 90.31 88 LYS A O 1
ATOM 644 N N . MET A 1 89 ? -34.174 15.044 30.392 1.00 92.31 89 MET A N 1
ATOM 645 C CA . MET A 1 89 ? -35.446 14.567 30.947 1.00 92.31 89 MET A CA 1
ATOM 646 C C . MET A 1 89 ? -35.224 13.695 32.181 1.00 92.31 89 MET A C 1
ATOM 648 O O . MET A 1 89 ? -35.891 13.900 33.190 1.00 92.31 89 MET A O 1
ATOM 652 N N . ILE A 1 90 ? -34.252 12.781 32.130 1.00 92.12 90 ILE A N 1
ATOM 653 C CA . ILE A 1 90 ? -33.878 11.959 33.283 1.00 92.12 90 ILE A CA 1
ATOM 654 C C . ILE A 1 90 ? -33.333 12.851 34.396 1.00 92.12 90 ILE A C 1
ATOM 656 O O . ILE A 1 90 ? -33.780 12.731 35.531 1.00 92.12 90 ILE A O 1
ATOM 660 N N . GLN A 1 91 ? -32.412 13.773 34.104 1.00 89.12 91 GLN A N 1
ATOM 661 C CA . GLN A 1 91 ? -31.799 14.664 35.100 1.00 89.12 91 GLN A CA 1
ATOM 662 C C . GLN A 1 91 ? -32.798 15.610 35.787 1.00 89.12 91 GLN A C 1
ATOM 664 O O . GLN A 1 91 ? -32.653 15.869 36.981 1.00 89.12 91 GLN A O 1
ATOM 669 N N . MET A 1 92 ? -33.823 16.091 35.081 1.00 89.50 92 MET A N 1
ATOM 670 C CA . MET A 1 92 ? -34.846 16.992 35.634 1.00 89.50 92 MET A CA 1
ATOM 671 C C . MET A 1 92 ? -35.727 16.330 36.701 1.00 89.50 92 MET A C 1
ATOM 673 O O . MET A 1 92 ? -36.277 17.021 37.559 1.00 89.50 92 MET A O 1
ATOM 677 N N . VAL A 1 93 ? -35.853 15.004 36.673 1.00 89.31 93 VAL A N 1
ATOM 678 C CA . VAL A 1 93 ? -36.592 14.242 37.682 1.00 89.31 93 VAL A CA 1
ATOM 679 C C . VAL A 1 93 ? -35.746 14.126 38.951 1.00 89.31 93 VAL A C 1
ATOM 681 O O . VAL A 1 93 ? -34.573 13.767 38.876 1.00 89.31 93 VAL A O 1
ATOM 684 N N . LYS A 1 94 ? -36.318 14.414 40.123 1.00 87.25 94 LYS A N 1
ATOM 685 C CA . LYS A 1 94 ? -35.636 14.276 41.421 1.00 87.25 94 LYS A CA 1
ATOM 686 C C . LYS A 1 94 ? -36.128 13.034 42.160 1.00 87.25 94 LYS A C 1
ATOM 688 O O . LYS A 1 94 ? -37.315 12.729 42.119 1.00 87.25 94 LYS A O 1
ATOM 693 N N . GLY A 1 95 ? -35.227 12.366 42.877 1.00 89.88 95 GLY A N 1
ATOM 694 C CA . GLY A 1 95 ? -35.553 11.200 43.700 1.00 89.88 95 GLY A CA 1
ATOM 695 C C . GLY A 1 95 ? -35.598 9.906 42.893 1.00 89.88 95 GLY A C 1
ATOM 696 O O . GLY A 1 95 ? -34.631 9.153 42.914 1.00 89.88 95 GLY A O 1
ATOM 697 N N . GLU A 1 96 ? -36.689 9.657 42.173 1.00 93.00 96 GLU A N 1
ATOM 698 C CA . GLU A 1 96 ? -36.918 8.401 41.446 1.00 93.00 96 GLU A CA 1
ATOM 699 C C . GLU A 1 96 ? -37.348 8.671 40.006 1.00 93.00 96 GLU A C 1
ATOM 701 O O . GLU A 1 96 ? -38.151 9.567 39.749 1.00 93.00 96 GLU A O 1
ATOM 706 N N . VAL A 1 97 ? -36.812 7.902 39.059 1.00 95.56 97 VAL A N 1
ATOM 707 C CA . VAL A 1 97 ? -37.151 8.007 37.636 1.00 95.56 97 VAL A CA 1
ATOM 708 C C . VAL A 1 97 ? -37.595 6.654 37.098 1.00 95.56 97 VAL A C 1
ATOM 710 O O . VAL A 1 97 ? -36.940 5.640 37.317 1.00 95.56 97 VAL A O 1
ATOM 713 N N . THR A 1 98 ? -38.712 6.647 36.381 1.00 95.62 98 THR A N 1
ATOM 714 C CA . THR A 1 98 ? -39.233 5.486 35.664 1.00 95.62 98 THR A CA 1
ATOM 715 C C . THR A 1 98 ? -38.720 5.501 34.230 1.00 95.62 98 THR A C 1
ATOM 717 O O . THR A 1 98 ? -38.958 6.461 33.493 1.00 95.62 98 THR A O 1
ATOM 720 N N . ILE A 1 99 ? -38.028 4.445 33.824 1.00 96.19 99 ILE A N 1
ATOM 721 C CA . ILE A 1 99 ? -37.565 4.227 32.455 1.00 96.19 99 ILE A CA 1
ATOM 722 C C . ILE A 1 99 ? -38.474 3.188 31.805 1.00 96.19 99 ILE A C 1
ATOM 724 O O . ILE A 1 99 ? -38.625 2.084 32.329 1.00 96.19 99 ILE A O 1
ATOM 728 N N . HIS A 1 100 ? -39.071 3.544 30.670 1.00 93.69 100 HIS A N 1
ATOM 729 C CA . HIS A 1 100 ? -39.734 2.594 29.780 1.00 93.69 100 HIS A CA 1
ATOM 730 C C . HIS A 1 100 ? -38.703 2.101 28.774 1.00 93.69 100 HIS A C 1
ATOM 732 O O . HIS A 1 100 ? -38.000 2.915 28.164 1.00 93.69 100 HIS A O 1
ATOM 738 N N . TYR A 1 101 ? -38.603 0.786 28.628 1.00 90.12 101 TYR A N 1
ATOM 739 C CA . TYR A 1 101 ? -37.609 0.158 27.774 1.00 90.12 101 TYR A CA 1
ATOM 740 C C . TYR A 1 101 ? -38.207 -0.980 26.952 1.00 90.12 101 TYR A C 1
ATOM 742 O O . TYR A 1 101 ? -39.205 -1.587 27.342 1.00 90.12 101 TYR A O 1
ATOM 750 N N . ASN A 1 102 ? -37.564 -1.293 25.834 1.00 82.00 102 ASN A N 1
ATOM 751 C CA . ASN A 1 102 ? -37.754 -2.548 25.122 1.00 82.00 102 ASN A CA 1
ATOM 752 C C . ASN A 1 102 ? -36.517 -3.412 25.368 1.00 82.00 102 ASN A C 1
ATOM 754 O O . ASN A 1 102 ? -35.415 -3.080 24.929 1.00 82.00 102 ASN A O 1
ATOM 758 N N . LYS A 1 103 ? -36.705 -4.514 26.100 1.00 76.31 103 LYS A N 1
ATOM 759 C CA . LYS A 1 103 ? -35.627 -5.438 26.442 1.00 76.31 103 LYS A CA 1
ATOM 760 C C . LYS A 1 103 ? -35.243 -6.245 25.221 1.00 76.31 103 LYS A C 1
ATOM 762 O O . LYS A 1 103 ? -36.102 -6.912 24.634 1.00 76.31 103 LYS A O 1
ATOM 767 N N . LEU A 1 104 ? -33.967 -6.212 24.866 1.00 63.66 104 LEU A N 1
ATOM 768 C CA . LEU A 1 104 ? -33.461 -7.002 23.754 1.00 63.66 104 LEU A CA 1
ATOM 769 C C . LEU A 1 104 ? -33.312 -8.461 24.219 1.00 63.66 104 LEU A C 1
ATOM 771 O O . LEU A 1 104 ? -32.412 -8.782 24.997 1.00 63.66 104 LEU A O 1
ATOM 775 N N . GLN A 1 105 ? -34.192 -9.367 23.776 1.00 53.09 105 GLN A N 1
ATOM 776 C CA . GLN A 1 105 ? -34.018 -10.793 24.067 1.00 53.09 105 GLN A CA 1
ATOM 777 C C . GLN A 1 105 ? -32.974 -11.391 23.123 1.00 53.09 105 GLN A C 1
ATOM 779 O O . GLN A 1 105 ? -33.288 -11.896 22.047 1.00 53.09 105 GLN A O 1
ATOM 784 N N . ALA A 1 106 ? -31.711 -11.347 23.537 1.00 46.25 106 ALA A N 1
ATOM 785 C CA . ALA A 1 106 ? -30.673 -12.182 22.952 1.00 46.25 106 ALA A CA 1
ATOM 786 C C . ALA A 1 106 ? -30.641 -13.523 23.705 1.00 46.25 106 ALA A C 1
ATOM 788 O O . ALA A 1 106 ? -30.305 -13.556 24.887 1.00 46.25 106 ALA A O 1
ATOM 789 N N . ASP A 1 107 ? -30.999 -14.630 23.044 1.00 40.34 107 ASP A N 1
ATOM 790 C CA . ASP A 1 107 ? -30.838 -15.974 23.613 1.00 40.34 107 ASP A CA 1
ATOM 791 C C . ASP A 1 107 ? -29.340 -16.227 23.901 1.00 40.34 107 ASP A C 1
ATOM 793 O O . ASP A 1 107 ? -28.532 -16.232 22.962 1.00 40.34 107 ASP A O 1
ATOM 797 N N . PRO A 1 108 ? -28.932 -16.468 25.165 1.00 38.31 108 PRO A N 1
ATOM 798 C CA . PRO A 1 108 ? -27.539 -16.747 25.513 1.00 38.31 108 PRO A CA 1
ATOM 799 C C . PRO A 1 108 ? -26.968 -17.967 24.777 1.00 38.31 108 PRO A C 1
ATOM 801 O O . PRO A 1 108 ? -25.755 -18.049 24.574 1.00 38.31 108 PRO A O 1
ATOM 804 N N . LYS A 1 109 ? -27.819 -18.905 24.329 1.00 42.69 109 LYS A N 1
ATOM 805 C CA . LYS A 1 109 ? -27.398 -20.074 23.538 1.00 42.69 109 LYS A CA 1
ATOM 806 C C . LYS A 1 109 ? -27.172 -19.757 22.055 1.00 42.69 109 LYS A C 1
ATOM 808 O O . LYS A 1 109 ? -26.517 -20.544 21.374 1.00 42.69 109 LYS A O 1
ATOM 813 N N . GLN A 1 110 ? -27.625 -18.599 21.568 1.00 45.34 110 GLN A N 1
ATOM 814 C CA . GLN A 1 110 ? -27.328 -18.084 20.221 1.00 45.34 110 GLN A CA 1
ATOM 815 C C . GLN A 1 110 ? -26.315 -16.917 20.222 1.00 45.34 110 GLN A C 1
ATOM 817 O O . GLN A 1 110 ? -25.906 -16.421 19.171 1.00 45.34 110 GLN A O 1
ATOM 822 N N . GLY A 1 111 ? -25.842 -16.489 21.393 1.00 42.62 111 GLY A N 1
ATOM 823 C CA . GLY A 1 111 ? -25.104 -15.241 21.580 1.00 42.62 111 GLY A CA 1
ATOM 824 C C . GLY A 1 111 ? -23.576 -15.319 21.530 1.00 42.62 111 GLY A C 1
ATOM 825 O O . GLY A 1 111 ? -22.931 -14.744 22.395 1.00 42.62 111 GLY A O 1
ATOM 826 N N . LYS A 1 112 ? -22.969 -15.953 20.516 1.00 46.44 112 LYS A N 1
ATOM 827 C CA . LYS A 1 112 ? -21.571 -15.637 20.116 1.00 46.44 112 LYS A CA 1
ATOM 828 C C . LYS A 1 112 ? -21.496 -14.597 18.987 1.00 46.44 112 LYS A C 1
ATOM 830 O O . LYS A 1 112 ? -20.429 -14.368 18.434 1.00 46.44 112 LYS A O 1
ATOM 835 N N . SER A 1 113 ? -22.620 -13.979 18.615 1.00 51.50 113 SER A N 1
ATOM 836 C CA . SER A 1 113 ? -22.713 -13.204 17.373 1.00 51.50 113 SER A CA 1
ATOM 837 C C . SER A 1 113 ? -23.049 -11.725 17.571 1.00 51.50 113 SER A C 1
ATOM 839 O O . SER A 1 113 ? -22.292 -10.905 17.083 1.00 51.50 113 SER A O 1
ATOM 841 N N . LEU A 1 114 ? -24.093 -11.311 18.302 1.00 38.84 114 LEU A N 1
ATOM 842 C CA . LEU A 1 114 ? -24.543 -9.908 18.203 1.00 38.84 114 LEU A CA 1
ATOM 843 C C . LEU A 1 114 ? -23.617 -8.865 18.834 1.00 38.84 114 LEU A C 1
ATOM 845 O O . LEU A 1 114 ? -23.353 -7.860 18.190 1.00 38.84 114 LEU A O 1
ATOM 849 N N . ASP A 1 115 ? -23.097 -9.085 20.040 1.00 43.91 115 ASP A N 1
ATOM 850 C CA . ASP A 1 115 ? -22.193 -8.121 20.684 1.00 43.91 115 ASP A CA 1
ATOM 851 C C . ASP A 1 115 ? -20.857 -8.025 19.927 1.00 43.9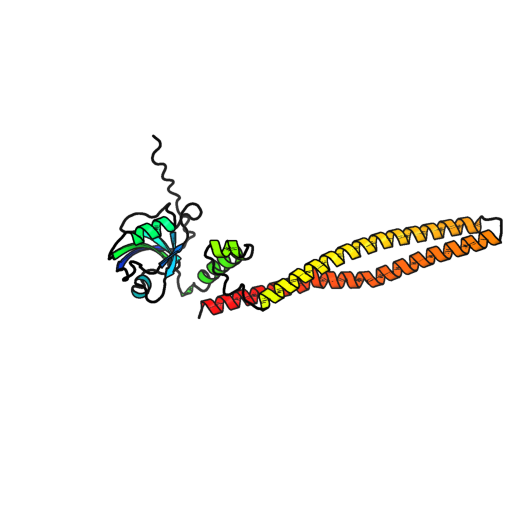1 115 ASP A C 1
ATOM 853 O O . ASP A 1 115 ? -20.366 -6.936 19.643 1.00 43.91 115 ASP A O 1
ATOM 857 N N . ILE A 1 116 ? -20.337 -9.165 19.458 1.00 47.75 116 ILE A N 1
ATOM 858 C CA . ILE A 1 116 ? -19.156 -9.235 18.587 1.00 47.75 116 ILE A CA 1
ATOM 859 C C . ILE A 1 116 ? -19.435 -8.585 17.224 1.00 47.75 116 ILE A C 1
ATOM 861 O O . ILE A 1 116 ? -18.581 -7.876 16.700 1.00 47.75 116 ILE A O 1
ATOM 865 N N . VAL A 1 117 ? -20.621 -8.772 16.640 1.00 44.84 117 VAL A N 1
ATOM 866 C CA . VAL A 1 117 ? -21.019 -8.171 15.357 1.00 44.84 117 VAL A CA 1
ATOM 867 C C . VAL A 1 117 ? -21.240 -6.669 15.503 1.00 44.84 117 VAL A C 1
ATOM 869 O O . VAL A 1 117 ? -20.724 -5.925 14.678 1.00 44.84 117 VAL A O 1
ATOM 872 N N . LEU A 1 118 ? -21.913 -6.195 16.551 1.00 44.06 118 LEU A N 1
ATOM 873 C CA . LEU A 1 118 ? -22.104 -4.772 16.859 1.00 44.06 118 LEU A CA 1
ATOM 874 C C . LEU A 1 118 ? -20.769 -4.089 17.162 1.00 44.06 118 LEU A C 1
ATOM 876 O O . LEU A 1 118 ? -20.505 -3.001 16.649 1.00 44.06 118 LEU A O 1
ATOM 880 N N . LYS A 1 119 ? -19.876 -4.753 17.903 1.00 54.62 119 LYS A N 1
ATOM 881 C CA . LYS A 1 119 ? -18.510 -4.279 18.153 1.00 54.62 119 LYS A CA 1
ATOM 882 C C . LYS A 1 119 ? -17.644 -4.303 16.888 1.00 54.62 119 LYS A C 1
ATOM 884 O O . LYS A 1 119 ? -16.920 -3.340 16.656 1.00 54.62 119 LYS A O 1
ATOM 889 N N . LYS A 1 120 ? -17.784 -5.300 16.004 1.00 48.56 120 LYS A N 1
ATOM 890 C CA . LYS A 1 120 ? -17.132 -5.343 14.673 1.00 48.56 120 LYS A CA 1
ATOM 891 C C . LYS A 1 120 ? -17.704 -4.324 13.693 1.00 48.56 120 LYS A C 1
ATOM 893 O O . LYS A 1 120 ? -16.971 -3.799 12.863 1.00 48.56 120 LYS A O 1
ATOM 898 N N . VAL A 1 121 ? -18.997 -4.021 13.762 1.00 48.00 121 VAL A N 1
ATOM 899 C CA . VAL A 1 121 ? -19.643 -2.957 12.978 1.00 48.00 121 VAL A CA 1
ATOM 900 C C . VAL A 1 121 ? -19.157 -1.596 13.467 1.00 48.00 121 VAL A C 1
ATOM 902 O O . VAL A 1 121 ? -18.728 -0.791 12.647 1.00 48.00 121 VAL A O 1
ATOM 905 N N . LYS A 1 122 ? -19.095 -1.381 14.787 1.00 53.22 122 LYS A N 1
ATOM 906 C CA . LYS A 1 122 ? -18.467 -0.199 15.391 1.00 53.22 122 LYS A CA 1
ATOM 907 C C . LYS A 1 122 ? -16.992 -0.079 14.989 1.00 53.22 122 LYS A C 1
ATOM 909 O O . LYS A 1 122 ? -16.571 1.003 14.605 1.00 53.22 122 LYS A O 1
ATOM 914 N N . HIS A 1 123 ? -16.231 -1.176 14.983 1.00 47.97 123 HIS A N 1
ATOM 915 C CA . HIS A 1 123 ? -14.841 -1.195 14.515 1.00 47.97 123 HIS A CA 1
ATOM 916 C C . HIS A 1 123 ? -14.730 -0.827 13.024 1.00 47.97 123 HIS A C 1
ATOM 918 O O . HIS A 1 123 ? -14.013 0.108 12.679 1.00 47.97 123 HIS A O 1
ATOM 924 N N . ARG A 1 124 ? -15.515 -1.463 12.143 1.00 50.38 124 ARG A N 1
ATOM 925 C CA . ARG A 1 124 ? -15.535 -1.178 10.692 1.00 50.38 124 ARG A CA 1
ATOM 926 C C . ARG A 1 124 ? -15.955 0.253 10.351 1.00 50.38 124 ARG A C 1
ATOM 928 O O . ARG A 1 124 ? -15.437 0.817 9.394 1.00 50.38 124 ARG A O 1
ATOM 935 N N . LEU A 1 125 ? -16.869 0.843 11.122 1.00 48.66 125 LEU A N 1
ATOM 936 C CA . LEU A 1 125 ? -17.294 2.237 10.950 1.00 48.66 125 LEU A CA 1
ATOM 937 C C . LEU A 1 125 ? -16.202 3.237 11.362 1.00 48.66 125 LEU A C 1
ATOM 939 O O . LEU A 1 125 ? -16.167 4.347 10.841 1.00 48.66 125 LEU A O 1
ATOM 943 N N . VAL A 1 126 ? -15.303 2.845 12.269 1.00 49.94 126 VAL A N 1
ATOM 944 C CA . VAL A 1 126 ? -14.274 3.720 12.852 1.00 49.94 126 VAL A CA 1
ATOM 945 C C . VAL A 1 126 ? -12.893 3.524 12.212 1.00 49.94 126 VAL A C 1
ATOM 947 O O . VAL A 1 126 ? -12.069 4.434 12.284 1.00 49.94 126 VAL A O 1
ATOM 950 N N . GLU A 1 127 ? -12.638 2.400 11.528 1.00 48.22 127 GLU A N 1
ATOM 951 C CA . GLU A 1 127 ? -11.366 2.132 10.825 1.00 48.22 127 GLU A CA 1
ATOM 952 C C . GLU A 1 127 ? -11.010 3.206 9.780 1.00 48.22 127 GLU A C 1
ATOM 954 O O . GLU A 1 127 ? -9.830 3.469 9.565 1.00 48.22 127 GLU A O 1
ATOM 959 N N . ASN A 1 128 ? -12.008 3.861 9.176 1.00 48.25 128 ASN A N 1
ATOM 960 C CA . ASN A 1 128 ? -11.809 4.904 8.161 1.00 48.25 128 ASN A CA 1
ATOM 961 C C . ASN A 1 128 ? -11.974 6.339 8.705 1.00 48.25 128 ASN A C 1
ATOM 963 O O . ASN A 1 128 ? -11.951 7.292 7.927 1.00 48.25 128 ASN A O 1
ATOM 967 N N . MET A 1 129 ? -12.177 6.519 10.016 1.00 48.38 129 MET A N 1
ATOM 968 C CA . MET A 1 129 ? -12.367 7.838 10.632 1.00 48.38 129 MET A CA 1
ATOM 969 C C . MET A 1 129 ? -11.083 8.358 11.279 1.00 48.38 129 MET A C 1
ATOM 971 O O . MET A 1 129 ? -10.333 7.617 11.919 1.00 48.38 129 MET A O 1
ATOM 975 N N . SER A 1 130 ? -10.863 9.672 11.161 1.00 51.47 130 SER A N 1
ATOM 976 C CA . SER A 1 130 ? -9.784 10.353 11.878 1.00 51.47 130 SER A CA 1
ATOM 977 C C . SER A 1 130 ? -9.974 10.224 13.395 1.00 51.47 130 SER A C 1
ATOM 979 O O . SER A 1 130 ? -11.108 10.158 13.881 1.00 51.47 130 SER A O 1
ATOM 981 N N . SER A 1 131 ? -8.874 10.198 14.151 1.00 51.88 131 SER A N 1
ATOM 982 C CA . SER A 1 131 ? -8.896 10.074 15.617 1.00 51.88 131 SER A CA 1
ATOM 983 C C . SER A 1 131 ? -9.792 11.127 16.279 1.00 51.88 131 SER A C 1
ATOM 985 O O . SER A 1 131 ? -10.628 10.779 17.107 1.00 51.88 131 SER A O 1
ATOM 987 N N . GLY A 1 132 ? -9.720 12.381 15.822 1.00 48.91 132 GLY A N 1
ATOM 988 C CA . GLY A 1 132 ? -10.564 13.465 16.332 1.00 48.91 132 GLY A CA 1
ATOM 989 C C . GLY A 1 132 ? -12.062 13.267 16.069 1.00 48.91 132 GLY A C 1
ATOM 990 O O . GLY A 1 132 ? -12.890 13.665 16.884 1.00 48.91 132 GLY A O 1
ATOM 991 N N . THR A 1 133 ? -12.435 12.614 14.964 1.00 50.12 133 THR A N 1
ATOM 992 C CA . THR A 1 133 ? -13.841 12.308 14.647 1.00 50.12 133 THR A CA 1
ATOM 993 C C . THR A 1 133 ? -14.374 11.154 15.501 1.00 50.12 133 THR A C 1
ATOM 995 O O . THR A 1 133 ?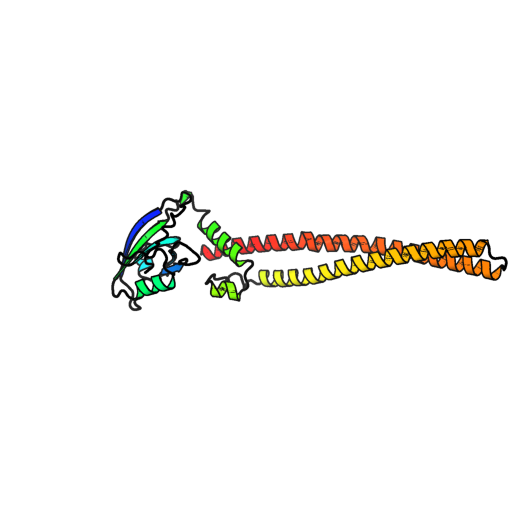 -15.517 11.201 15.947 1.00 50.12 133 THR A O 1
ATOM 998 N N . ALA A 1 134 ? -13.553 10.135 15.768 1.00 51.88 134 ALA A N 1
ATOM 999 C CA . ALA A 1 134 ? -13.935 8.996 16.606 1.00 51.88 134 ALA A CA 1
ATOM 1000 C C . ALA A 1 134 ? -14.141 9.397 18.079 1.00 51.88 134 ALA A C 1
ATOM 1002 O O . ALA A 1 134 ? -15.107 8.953 18.710 1.00 51.88 134 ALA A O 1
ATOM 1003 N N . ASP A 1 135 ? -13.291 10.292 18.591 1.00 48.75 135 ASP A N 1
ATOM 1004 C CA . ASP A 1 135 ? -13.396 10.835 19.949 1.00 48.75 135 ASP A CA 1
ATOM 1005 C C . ASP A 1 135 ? -14.635 11.733 20.107 1.00 48.75 135 ASP A C 1
ATOM 1007 O O . ASP A 1 135 ? -15.367 11.614 21.090 1.00 48.75 135 ASP A O 1
ATOM 1011 N N . ALA A 1 136 ? -14.951 12.555 19.097 1.00 43.59 136 ALA A N 1
ATOM 1012 C CA . ALA A 1 136 ? -16.169 13.374 19.076 1.00 43.59 136 ALA A CA 1
ATOM 1013 C C . ALA A 1 136 ? -17.468 12.539 19.052 1.00 43.59 136 ALA A C 1
ATOM 1015 O O . ALA A 1 136 ? -18.519 13.005 19.494 1.00 43.59 136 ALA A O 1
ATOM 1016 N N . LEU A 1 137 ? -17.398 11.299 18.557 1.00 45.75 137 LEU A N 1
ATOM 1017 C CA . LEU A 1 137 ? -18.513 10.347 18.520 1.00 45.75 137 LEU A CA 1
ATOM 1018 C C . LEU A 1 137 ? -18.580 9.431 19.757 1.00 45.75 137 LEU A C 1
ATOM 1020 O O . LEU A 1 137 ? -19.470 8.582 19.831 1.00 45.75 137 LEU A O 1
ATOM 1024 N N . GLY A 1 138 ? -17.676 9.583 20.732 1.00 43.84 138 GLY A N 1
ATOM 1025 C CA . GLY A 1 138 ? -17.645 8.742 21.937 1.00 43.84 138 GLY A CA 1
ATOM 1026 C C . GLY A 1 138 ? -17.298 7.276 21.647 1.00 43.84 138 GLY A C 1
ATOM 1027 O O . GLY A 1 138 ? -17.667 6.370 22.400 1.00 43.84 138 GLY A O 1
ATOM 1028 N N . LEU A 1 139 ? -16.622 7.010 20.527 1.00 50.47 139 LEU A N 1
ATOM 1029 C CA . LEU A 1 139 ? -16.207 5.673 20.121 1.00 50.47 139 LEU A CA 1
ATOM 1030 C C . LEU A 1 139 ? -14.780 5.451 20.636 1.00 50.47 139 LEU A C 1
ATOM 1032 O O . LEU A 1 139 ? -13.815 5.703 19.925 1.00 50.47 139 LEU A O 1
ATOM 1036 N N . SER A 1 140 ? -14.641 4.998 21.888 1.00 42.50 140 SER A N 1
ATOM 1037 C CA . SER A 1 140 ? -13.332 4.792 22.526 1.00 42.50 140 SER A CA 1
ATOM 1038 C C . SER A 1 140 ? -12.412 3.877 21.697 1.00 42.50 140 SER A C 1
ATOM 1040 O O . SER A 1 140 ? -12.558 2.655 21.731 1.00 42.50 140 SER A O 1
ATOM 1042 N N . ARG A 1 141 ? -11.431 4.462 20.987 1.00 46.41 141 ARG A N 1
ATOM 1043 C CA . ARG A 1 141 ? -10.294 3.751 20.359 1.00 46.41 141 ARG A CA 1
ATOM 1044 C C . ARG A 1 141 ? -9.064 3.653 21.272 1.00 46.41 141 ARG A C 1
ATOM 1046 O O . ARG A 1 141 ? -8.062 3.079 20.854 1.00 46.41 141 ARG A O 1
ATOM 1053 N N . ALA A 1 142 ? -9.099 4.199 22.490 1.00 41.28 142 ALA A N 1
ATOM 1054 C CA . ALA A 1 142 ? -7.916 4.377 23.347 1.00 41.28 142 ALA A CA 1
ATOM 1055 C C . ALA A 1 142 ? -7.076 3.096 23.557 1.00 41.28 142 ALA A C 1
ATOM 1057 O O . ALA A 1 142 ? -5.853 3.168 23.649 1.00 41.28 142 ALA A O 1
ATOM 1058 N N . ILE A 1 143 ? -7.719 1.925 23.557 1.00 42.84 143 ILE A N 1
ATOM 1059 C CA . ILE A 1 143 ? -7.076 0.611 23.713 1.00 42.84 143 ILE A CA 1
ATOM 1060 C C . ILE A 1 143 ? -6.316 0.167 22.441 1.00 42.84 143 ILE A C 1
ATOM 1062 O O . ILE A 1 143 ? -5.301 -0.520 22.537 1.00 42.84 143 ILE A O 1
ATOM 1066 N N . LEU A 1 144 ? -6.785 0.571 21.254 1.00 50.44 144 LEU A N 1
ATOM 1067 C CA . LEU A 1 144 ? -6.247 0.180 19.942 1.00 50.44 144 LEU A CA 1
ATOM 1068 C C . LEU A 1 144 ? -5.251 1.208 19.381 1.00 50.44 144 LEU A C 1
ATOM 1070 O O . LEU A 1 144 ? -4.243 0.825 18.798 1.00 50.44 144 LEU A O 1
ATOM 1074 N N . CYS A 1 145 ? -5.488 2.509 19.585 1.00 47.44 145 CYS A N 1
ATOM 1075 C CA . CYS A 1 145 ? -4.631 3.575 19.044 1.00 47.44 145 CYS A CA 1
ATOM 1076 C C . CYS A 1 145 ? -3.237 3.654 19.689 1.00 47.44 145 CYS A C 1
ATOM 1078 O O . CYS A 1 145 ? -2.339 4.273 19.124 1.00 47.44 145 CYS A O 1
ATOM 1080 N N . ASN A 1 146 ? -3.037 3.059 20.869 1.00 51.19 146 ASN A N 1
ATOM 1081 C CA . ASN A 1 146 ? -1.745 3.083 21.560 1.00 51.19 146 ASN A CA 1
ATOM 1082 C C . ASN A 1 146 ? -0.960 1.766 21.445 1.00 51.19 146 ASN A C 1
ATOM 1084 O O . ASN A 1 146 ? 0.080 1.610 22.085 1.00 51.19 146 ASN A O 1
ATOM 1088 N N . ASP A 1 147 ? -1.442 0.831 20.625 1.00 68.25 147 ASP A N 1
ATOM 1089 C CA . ASP A 1 147 ? -0.782 -0.445 20.381 1.00 68.25 147 ASP A CA 1
ATOM 1090 C C . ASP A 1 147 ? 0.514 -0.257 19.569 1.00 68.25 147 ASP A C 1
ATOM 1092 O O . ASP A 1 147 ? 0.534 0.380 18.513 1.00 68.25 147 ASP A O 1
ATOM 1096 N N . GLY A 1 148 ? 1.626 -0.804 20.069 1.00 69.94 148 GLY A N 1
ATOM 1097 C CA . GLY A 1 148 ? 2.927 -0.693 19.407 1.00 69.94 148 GLY A CA 1
ATOM 1098 C C . GLY A 1 148 ? 2.968 -1.364 18.030 1.00 69.94 148 GLY A C 1
ATOM 1099 O O . GLY A 1 148 ? 3.670 -0.882 17.144 1.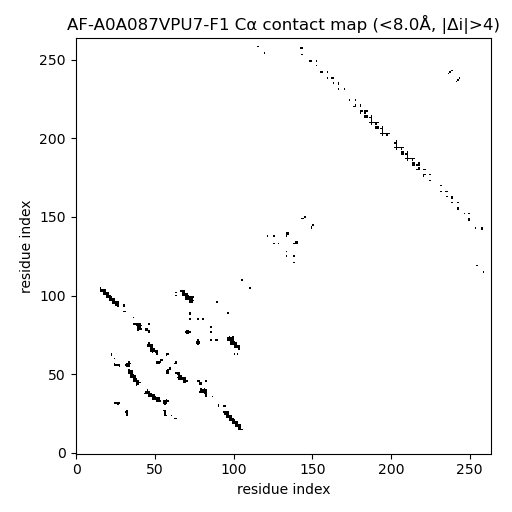00 69.94 148 GLY A O 1
ATOM 1100 N N . LEU A 1 149 ? 2.194 -2.431 17.820 1.00 72.25 149 LEU A N 1
ATOM 1101 C CA . LEU A 1 149 ? 2.091 -3.138 16.545 1.00 72.25 149 LEU A CA 1
ATOM 1102 C C . LEU A 1 149 ? 1.329 -2.304 15.504 1.00 72.25 149 LEU A C 1
ATOM 1104 O O . LEU A 1 149 ? 1.698 -2.319 14.332 1.00 72.25 149 LEU A O 1
ATOM 1108 N N . VAL A 1 150 ? 0.319 -1.534 15.932 1.00 73.00 150 VAL A N 1
ATOM 1109 C CA . VAL A 1 150 ? -0.397 -0.570 15.072 1.00 73.00 150 VAL A CA 1
ATOM 1110 C C . VAL A 1 150 ? 0.551 0.527 14.602 1.00 73.00 150 VAL A C 1
ATOM 1112 O O . VAL A 1 150 ? 0.643 0.767 13.404 1.00 73.00 150 VAL A O 1
ATOM 1115 N N . LYS A 1 151 ? 1.339 1.115 15.511 1.00 75.56 151 LYS A N 1
ATOM 1116 C CA . LYS A 1 151 ? 2.342 2.134 15.144 1.00 75.56 151 LYS A CA 1
ATOM 1117 C C . LYS A 1 151 ? 3.382 1.588 14.160 1.00 75.56 151 LYS A C 1
ATOM 1119 O O . LYS A 1 151 ? 3.734 2.254 13.192 1.00 75.56 151 LYS A O 1
ATOM 1124 N N . ARG A 1 152 ? 3.847 0.347 14.359 1.00 77.88 152 ARG A N 1
ATOM 1125 C CA . ARG A 1 152 ? 4.764 -0.325 13.418 1.00 77.88 152 ARG A CA 1
ATOM 1126 C C . ARG A 1 152 ? 4.119 -0.622 12.064 1.00 77.88 152 ARG A C 1
ATOM 1128 O O . ARG A 1 152 ? 4.805 -0.547 11.048 1.00 77.88 152 ARG A O 1
ATOM 1135 N N . LEU A 1 153 ? 2.829 -0.950 12.035 1.00 81.12 153 LEU A N 1
ATOM 1136 C CA . LEU A 1 153 ? 2.083 -1.127 10.790 1.00 81.12 153 LEU A CA 1
ATOM 1137 C C . LEU A 1 153 ? 1.937 0.202 10.037 1.00 81.12 153 LEU A C 1
ATOM 1139 O O . LEU A 1 153 ? 2.182 0.226 8.837 1.00 81.12 153 LEU A O 1
ATOM 1143 N N . GLU A 1 154 ? 1.629 1.302 10.725 1.00 80.81 154 GLU A N 1
ATOM 1144 C CA . GLU A 1 154 ? 1.581 2.643 10.120 1.00 80.81 154 GLU A CA 1
ATOM 1145 C C . GLU A 1 154 ? 2.949 3.048 9.532 1.00 80.81 154 GLU A C 1
ATOM 1147 O O . GLU A 1 154 ? 3.032 3.542 8.405 1.00 80.81 154 GLU A O 1
ATOM 1152 N N . GLU A 1 155 ? 4.050 2.780 10.249 1.00 85.06 155 GLU A N 1
ATOM 1153 C CA . GLU A 1 155 ? 5.419 2.980 9.741 1.00 85.06 155 GLU A CA 1
ATOM 1154 C C . GLU A 1 155 ? 5.710 2.137 8.485 1.00 85.06 155 GLU A C 1
ATOM 1156 O O . GLU A 1 155 ? 6.327 2.632 7.529 1.00 85.06 155 GLU A O 1
ATOM 1161 N N . LEU A 1 156 ? 5.264 0.875 8.475 1.00 86.75 156 LEU A N 1
ATOM 1162 C CA . LEU A 1 156 ? 5.400 -0.035 7.337 1.00 86.75 156 LEU A CA 1
ATOM 1163 C C . LEU A 1 156 ? 4.593 0.462 6.133 1.00 86.75 156 LEU A C 1
ATOM 1165 O O . LEU A 1 156 ? 5.129 0.496 5.027 1.00 86.75 156 LEU A O 1
ATOM 1169 N N . GLU A 1 157 ? 3.342 0.879 6.333 1.00 85.81 157 GLU A N 1
ATOM 1170 C CA . GLU A 1 157 ? 2.469 1.395 5.272 1.00 85.81 157 GLU A CA 1
ATOM 1171 C C . GLU A 1 157 ? 3.026 2.688 4.667 1.00 85.81 157 GLU A C 1
ATOM 1173 O O . GLU A 1 157 ? 3.120 2.799 3.443 1.00 85.81 157 GLU A O 1
ATOM 1178 N N . ARG A 1 158 ? 3.520 3.616 5.495 1.00 88.69 158 ARG A N 1
ATOM 1179 C CA . ARG A 1 158 ? 4.178 4.838 5.003 1.00 88.69 158 ARG A CA 1
ATOM 1180 C C . ARG A 1 158 ? 5.415 4.517 4.161 1.00 88.69 158 ARG A C 1
ATOM 1182 O O . ARG A 1 158 ? 5.644 5.110 3.109 1.00 88.69 158 ARG A O 1
ATOM 1189 N N . THR A 1 159 ? 6.224 3.563 4.613 1.00 91.38 159 THR A N 1
ATOM 1190 C CA . THR A 1 159 ? 7.402 3.104 3.863 1.00 91.38 159 THR A CA 1
ATOM 1191 C C . THR A 1 159 ? 7.001 2.403 2.557 1.00 91.38 159 THR A C 1
ATOM 1193 O O . THR A 1 159 ? 7.657 2.576 1.528 1.00 91.38 159 THR A O 1
ATOM 1196 N N . ALA A 1 160 ? 5.891 1.662 2.560 1.00 92.19 160 ALA A N 1
ATOM 1197 C CA . ALA A 1 160 ? 5.343 1.011 1.373 1.00 92.19 160 ALA A CA 1
ATOM 1198 C C . ALA A 1 160 ? 4.927 2.018 0.292 1.00 92.19 160 ALA A C 1
ATOM 1200 O O . ALA A 1 160 ? 5.176 1.782 -0.891 1.00 92.19 160 ALA A O 1
ATOM 1201 N N . GLU A 1 161 ? 4.330 3.149 0.678 1.00 91.88 161 GLU A N 1
ATOM 1202 C CA . GLU A 1 161 ? 3.963 4.218 -0.258 1.00 91.88 161 GLU A CA 1
ATOM 1203 C C . GLU A 1 161 ? 5.187 4.811 -0.961 1.00 91.88 161 GLU A C 1
ATOM 1205 O O . GLU A 1 161 ? 5.175 4.978 -2.185 1.00 91.88 161 GLU A O 1
ATOM 1210 N N . LEU A 1 162 ? 6.278 5.037 -0.220 1.00 93.69 162 LEU A N 1
ATOM 1211 C CA . LEU A 1 162 ? 7.550 5.486 -0.796 1.00 93.69 162 LEU A CA 1
ATOM 1212 C C . LEU A 1 162 ? 8.077 4.482 -1.830 1.00 93.69 162 LEU A C 1
ATOM 1214 O O . LEU A 1 162 ? 8.430 4.862 -2.950 1.00 93.69 162 LEU A O 1
ATOM 1218 N N . TYR A 1 163 ? 8.080 3.189 -1.497 1.00 94.06 163 TYR A N 1
ATOM 1219 C CA . TYR A 1 163 ? 8.519 2.140 -2.421 1.00 94.06 163 TYR A CA 1
ATOM 1220 C C . TYR A 1 163 ? 7.595 1.966 -3.631 1.00 94.06 163 TYR A C 1
ATOM 1222 O O . TYR A 1 163 ? 8.066 1.626 -4.722 1.00 94.06 163 TYR A O 1
ATOM 1230 N N . LYS A 1 164 ? 6.294 2.228 -3.480 1.00 93.31 164 LYS A N 1
ATOM 1231 C CA . LYS A 1 164 ? 5.347 2.249 -4.598 1.00 93.31 164 LYS A CA 1
ATOM 1232 C C . LYS A 1 164 ? 5.682 3.383 -5.566 1.00 93.31 164 LYS A C 1
ATOM 1234 O O . LYS A 1 164 ? 5.775 3.133 -6.767 1.00 93.31 164 LYS A O 1
ATOM 1239 N N . GLY A 1 165 ? 5.950 4.582 -5.047 1.00 93.62 165 GLY A N 1
ATOM 1240 C CA . GLY A 1 165 ? 6.435 5.710 -5.846 1.00 93.62 165 GLY A CA 1
ATOM 1241 C C . GLY A 1 165 ? 7.734 5.374 -6.580 1.00 93.62 165 GLY A C 1
ATOM 1242 O O . GLY A 1 165 ? 7.819 5.539 -7.797 1.00 93.62 165 GLY A O 1
ATOM 1243 N N . LEU A 1 166 ? 8.715 4.805 -5.870 1.00 93.06 166 LEU A N 1
ATOM 1244 C CA . LEU A 1 166 ? 9.982 4.367 -6.464 1.00 93.06 166 LEU A CA 1
ATOM 1245 C C . LEU A 1 166 ? 9.760 3.373 -7.612 1.00 93.06 166 LEU A C 1
ATOM 1247 O O . LEU A 1 166 ? 10.317 3.548 -8.692 1.00 93.06 166 LEU A O 1
ATOM 1251 N N . THR A 1 167 ? 8.901 2.374 -7.406 1.00 92.88 167 THR A N 1
ATOM 1252 C CA . THR A 1 167 ? 8.574 1.358 -8.417 1.00 92.88 167 THR A CA 1
ATOM 1253 C C . THR A 1 167 ? 7.993 1.988 -9.687 1.00 92.88 167 THR A C 1
ATOM 1255 O O . THR A 1 167 ? 8.392 1.618 -10.793 1.00 92.88 167 THR A O 1
ATOM 1258 N N . GLU A 1 168 ? 7.079 2.952 -9.557 1.00 92.81 168 GLU A N 1
ATOM 1259 C CA . GLU A 1 168 ? 6.480 3.645 -10.707 1.00 92.81 168 GLU A CA 1
ATOM 1260 C C . GLU A 1 168 ? 7.489 4.534 -11.450 1.00 92.81 168 GLU A C 1
ATOM 1262 O O . GLU A 1 168 ? 7.544 4.521 -12.688 1.00 92.81 168 GLU A O 1
ATOM 1267 N N . HIS A 1 169 ? 8.356 5.239 -10.720 1.00 95.19 169 HIS A N 1
ATOM 1268 C CA . HIS A 1 169 ? 9.442 6.008 -11.328 1.00 95.19 169 HIS A CA 1
ATOM 1269 C C . HIS A 1 169 ? 10.438 5.107 -12.058 1.00 95.19 169 HIS A C 1
ATOM 1271 O O . HIS A 1 169 ? 10.790 5.394 -13.203 1.00 95.19 169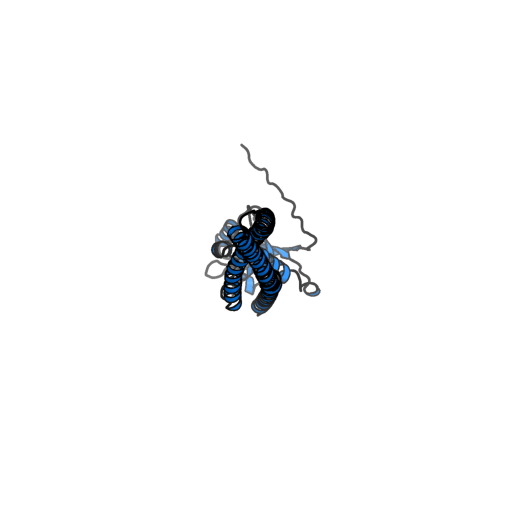 HIS A O 1
ATOM 1277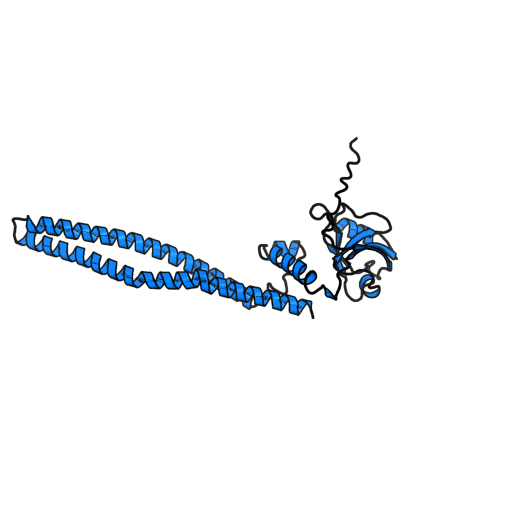 N N . THR A 1 170 ? 10.848 3.985 -11.460 1.00 94.00 170 THR A N 1
ATOM 1278 C CA . THR A 1 170 ? 11.756 3.044 -12.122 1.00 94.00 170 THR A CA 1
ATOM 1279 C C . THR A 1 170 ? 11.110 2.430 -13.362 1.00 94.00 170 THR A C 1
ATOM 1281 O O . THR A 1 170 ? 11.763 2.363 -14.399 1.00 94.00 170 THR A O 1
ATOM 1284 N N . LYS A 1 171 ? 9.825 2.048 -13.330 1.00 92.81 171 LYS A N 1
ATOM 1285 C CA . LYS A 1 171 ? 9.111 1.576 -14.535 1.00 92.81 171 LYS A CA 1
ATOM 1286 C C . LYS A 1 171 ? 9.140 2.615 -15.658 1.00 92.81 171 LYS A C 1
ATOM 1288 O O . LYS A 1 171 ? 9.390 2.258 -16.808 1.00 92.81 171 LYS A O 1
ATOM 1293 N N . SER A 1 172 ? 8.901 3.882 -15.326 1.00 95.06 172 SER A N 1
ATOM 1294 C CA . SER A 1 172 ? 8.913 4.984 -16.295 1.00 95.06 172 SER A CA 1
ATOM 1295 C C . SER A 1 172 ? 10.311 5.203 -16.878 1.00 95.06 172 SER A C 1
ATOM 1297 O O . SER A 1 172 ? 10.461 5.292 -18.096 1.00 95.06 172 SER A O 1
ATOM 1299 N N . LEU A 1 173 ? 11.341 5.176 -16.027 1.00 94.50 173 LEU A N 1
ATOM 1300 C CA . LEU A 1 173 ? 12.743 5.246 -16.440 1.00 94.50 173 LEU A CA 1
ATOM 1301 C C . LEU A 1 173 ? 13.121 4.091 -17.377 1.00 94.50 173 LEU A C 1
ATOM 1303 O O . LEU A 1 173 ? 13.727 4.325 -18.417 1.00 94.50 173 LEU A O 1
ATOM 1307 N N . LEU A 1 174 ? 12.741 2.853 -17.046 1.00 93.25 174 LEU A N 1
ATOM 1308 C CA . LEU A 1 174 ? 13.044 1.690 -17.884 1.00 93.25 174 LEU A CA 1
ATOM 1309 C C . LEU A 1 174 ? 12.346 1.751 -19.248 1.00 93.25 174 LEU A C 1
ATOM 1311 O O . LEU A 1 174 ? 12.929 1.306 -20.233 1.00 93.25 174 LEU A O 1
ATOM 1315 N N . ARG A 1 175 ? 11.129 2.309 -19.332 1.00 94.19 175 ARG A N 1
ATOM 1316 C CA . ARG A 1 175 ? 10.453 2.537 -20.623 1.00 94.19 175 ARG A CA 1
ATOM 1317 C C . ARG A 1 175 ? 11.221 3.537 -21.482 1.00 94.19 175 ARG A C 1
ATOM 1319 O O . ARG A 1 175 ? 11.574 3.199 -22.607 1.00 94.19 175 ARG A O 1
ATOM 1326 N N . ALA A 1 176 ? 11.555 4.702 -20.927 1.00 95.31 176 ALA A N 1
ATOM 1327 C CA . ALA A 1 176 ? 12.339 5.713 -21.637 1.00 95.31 176 ALA A CA 1
ATOM 1328 C C . ALA A 1 176 ? 13.708 5.166 -22.075 1.00 95.31 176 ALA A C 1
ATOM 1330 O O . ALA A 1 176 ? 14.161 5.389 -23.195 1.00 95.31 176 ALA A O 1
ATOM 1331 N N . PHE A 1 177 ? 14.356 4.380 -21.215 1.00 94.69 177 PHE A N 1
ATOM 1332 C CA . PHE A 1 177 ? 15.639 3.760 -21.519 1.00 94.69 177 PHE A CA 1
ATOM 1333 C C . PHE A 1 177 ? 15.541 2.675 -22.606 1.00 94.69 177 PHE A C 1
ATOM 1335 O O . PHE A 1 177 ? 16.441 2.545 -23.439 1.00 94.69 177 PHE A O 1
ATOM 1342 N N . PHE A 1 178 ? 14.442 1.915 -22.646 1.00 94.94 178 PHE A N 1
ATOM 1343 C CA . PHE A 1 178 ? 14.164 0.977 -23.733 1.00 94.94 178 PHE A CA 1
ATOM 1344 C C . PHE A 1 178 ? 13.968 1.701 -25.068 1.00 94.94 178 PHE A C 1
ATOM 1346 O O . PHE A 1 178 ? 14.576 1.308 -26.061 1.00 94.94 178 PHE A O 1
ATOM 1353 N N . GLU A 1 179 ? 13.186 2.780 -25.094 1.00 95.88 179 GLU A N 1
ATOM 1354 C CA . GLU A 1 179 ? 12.982 3.605 -26.294 1.00 95.88 179 GLU A CA 1
ATOM 1355 C C . GLU A 1 179 ? 14.298 4.224 -26.792 1.00 95.88 179 GLU A C 1
ATOM 1357 O O . GLU A 1 179 ? 14.614 4.169 -27.985 1.00 95.88 179 GLU A O 1
ATOM 1362 N N . LEU A 1 180 ? 15.125 4.725 -25.870 1.00 96.12 180 LEU A N 1
ATOM 1363 C CA . LEU A 1 180 ? 16.468 5.208 -26.187 1.00 96.12 180 LEU A CA 1
ATOM 1364 C C . LEU A 1 180 ? 17.341 4.092 -26.781 1.00 96.12 180 LEU A C 1
ATOM 1366 O O . LEU A 1 180 ? 18.005 4.299 -27.796 1.00 96.12 180 LEU A O 1
ATOM 1370 N N . SER A 1 181 ? 17.300 2.887 -26.208 1.00 95.81 181 SER A N 1
ATOM 1371 C CA . SER A 1 181 ? 18.042 1.727 -26.724 1.00 95.81 181 SER A CA 1
ATOM 1372 C C . SER A 1 181 ? 17.612 1.361 -28.152 1.00 95.81 181 SER A C 1
ATOM 1374 O O . SER A 1 181 ? 18.465 1.095 -28.999 1.00 95.81 181 SER A O 1
ATOM 1376 N N . GLN A 1 182 ? 16.310 1.423 -28.461 1.00 96.19 182 GLN A N 1
ATOM 1377 C CA . GLN A 1 182 ? 15.809 1.211 -29.827 1.00 96.19 182 GLN A CA 1
ATOM 1378 C C . GLN A 1 182 ? 16.299 2.290 -30.799 1.00 96.19 182 GLN A C 1
ATOM 1380 O O . GLN A 1 182 ? 16.624 1.995 -31.949 1.00 96.19 182 GLN A O 1
ATOM 1385 N N . THR A 1 183 ? 16.418 3.531 -30.329 1.00 97.62 183 THR A N 1
ATOM 1386 C CA . THR A 1 183 ? 16.980 4.632 -31.123 1.00 97.62 183 THR A CA 1
ATOM 1387 C C . THR A 1 183 ? 18.457 4.383 -31.435 1.00 97.62 183 THR A C 1
ATOM 1389 O O . THR A 1 183 ? 18.888 4.545 -32.576 1.00 97.62 183 THR A O 1
ATOM 1392 N N . HIS A 1 184 ? 19.237 3.904 -30.459 1.00 97.88 184 HIS A N 1
ATOM 1393 C CA . HIS A 1 184 ? 20.624 3.500 -30.697 1.00 97.88 184 HIS A CA 1
ATOM 1394 C C . HIS A 1 184 ? 20.730 2.360 -31.713 1.00 97.88 184 HIS A C 1
ATOM 1396 O O . HIS A 1 184 ? 21.579 2.432 -32.598 1.00 97.88 184 HIS A O 1
ATOM 1402 N N . ARG A 1 185 ? 19.847 1.357 -31.664 1.00 97.62 185 ARG A N 1
ATOM 1403 C CA . ARG A 1 185 ? 19.799 0.319 -32.704 1.00 97.62 185 ARG A CA 1
ATOM 1404 C C . ARG A 1 185 ? 19.570 0.910 -34.095 1.00 97.62 185 ARG A C 1
ATOM 1406 O O . ARG A 1 185 ? 20.318 0.578 -35.012 1.00 97.62 185 ARG A O 1
ATOM 1413 N N . ALA A 1 186 ? 18.599 1.812 -34.234 1.00 97.75 186 ALA A N 1
ATOM 1414 C CA . ALA A 1 186 ? 18.313 2.471 -35.507 1.00 97.75 186 ALA A CA 1
ATOM 1415 C C . ALA A 1 186 ? 19.521 3.269 -36.029 1.00 97.75 186 ALA A C 1
ATOM 1417 O O . ALA A 1 186 ? 19.862 3.161 -37.205 1.00 97.75 186 ALA A O 1
ATOM 1418 N N . PHE A 1 187 ? 20.224 4.005 -35.160 1.00 98.00 187 PHE A N 1
ATOM 1419 C CA . PHE A 1 187 ? 21.478 4.666 -35.538 1.00 98.00 187 PHE A CA 1
ATOM 1420 C C . PHE A 1 187 ? 22.547 3.674 -35.992 1.00 98.00 187 PHE A C 1
ATOM 1422 O O . PHE A 1 187 ? 23.213 3.921 -36.995 1.00 98.00 187 PHE A O 1
ATOM 1429 N N . GLY A 1 188 ? 22.680 2.542 -35.301 1.00 97.94 188 GLY A N 1
ATOM 1430 C C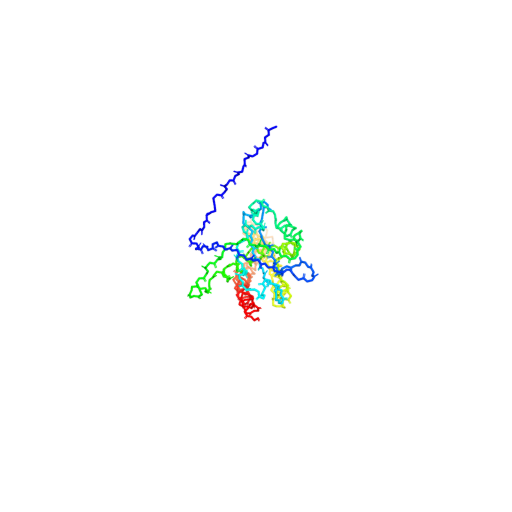A . GLY A 1 188 ? 23.584 1.470 -35.701 1.00 97.94 188 GLY A CA 1
ATOM 1431 C C . GLY A 1 188 ? 23.315 0.973 -37.123 1.00 97.94 188 GLY A C 1
ATOM 1432 O O . GLY A 1 188 ? 24.239 0.822 -37.921 1.00 97.94 188 GLY A O 1
ATOM 1433 N N . ASP A 1 189 ? 22.043 0.776 -37.464 1.00 97.25 189 ASP A N 1
ATOM 1434 C CA . ASP A 1 189 ? 21.635 0.327 -38.796 1.00 97.25 189 ASP A CA 1
ATOM 1435 C C . ASP A 1 189 ? 21.883 1.401 -39.868 1.00 97.25 189 ASP A C 1
ATOM 1437 O O . ASP A 1 189 ? 22.426 1.092 -40.931 1.00 97.25 189 ASP A O 1
ATOM 1441 N N . VAL A 1 190 ? 21.585 2.670 -39.574 1.00 98.06 190 VAL A N 1
ATOM 1442 C CA . VAL A 1 190 ? 21.847 3.795 -40.488 1.00 98.06 190 VAL A CA 1
ATOM 1443 C C . VAL A 1 190 ? 23.346 3.971 -40.745 1.00 98.06 190 VAL A C 1
ATOM 1445 O O . VAL A 1 190 ? 23.758 4.024 -41.905 1.00 98.06 190 VAL A O 1
ATOM 1448 N N . PHE A 1 191 ? 24.178 4.012 -39.701 1.00 98.06 191 PHE A N 1
ATOM 1449 C CA . PHE A 1 191 ? 25.628 4.159 -39.861 1.00 98.06 191 PHE A CA 1
ATOM 1450 C C . PHE A 1 191 ? 26.253 2.978 -40.603 1.00 98.06 191 PHE A C 1
ATOM 1452 O O . PHE A 1 191 ? 27.159 3.180 -41.409 1.00 98.06 191 PHE A O 1
ATOM 1459 N N . SER A 1 192 ? 25.733 1.763 -40.409 1.00 96.94 192 SER A N 1
ATOM 1460 C CA . SER A 1 192 ? 26.186 0.590 -41.159 1.00 96.94 192 SER A CA 1
ATOM 1461 C C . SER A 1 192 ? 25.908 0.739 -42.660 1.00 96.94 192 SER A C 1
ATOM 1463 O O . SER A 1 192 ? 26.780 0.430 -43.470 1.00 96.94 192 SER A O 1
ATOM 1465 N N . VAL A 1 193 ? 24.735 1.261 -43.042 1.00 97.00 193 VAL A N 1
ATOM 1466 C CA . VAL A 1 193 ? 24.390 1.522 -44.452 1.00 97.00 193 VAL A CA 1
ATOM 1467 C C . VAL A 1 193 ? 25.255 2.632 -45.049 1.00 97.00 193 VAL A C 1
ATOM 1469 O O . VAL A 1 193 ? 25.710 2.492 -46.185 1.00 97.00 193 VAL A O 1
ATOM 1472 N N . ILE A 1 194 ? 25.495 3.715 -44.301 1.00 96.62 194 ILE A N 1
ATOM 1473 C CA . ILE A 1 194 ? 26.365 4.816 -44.743 1.00 96.62 194 ILE A CA 1
ATOM 1474 C C . ILE A 1 194 ? 27.789 4.296 -44.963 1.00 96.62 194 ILE A C 1
ATOM 1476 O O . ILE A 1 194 ? 28.345 4.505 -46.036 1.00 96.62 194 ILE A O 1
ATOM 1480 N N . GLY A 1 195 ? 28.342 3.547 -44.005 1.00 96.69 195 GLY A N 1
ATOM 1481 C CA . GLY A 1 195 ? 29.702 3.013 -44.090 1.00 96.69 195 GLY A CA 1
ATOM 1482 C C . GLY A 1 195 ? 29.940 2.139 -45.324 1.00 96.69 195 GLY A C 1
ATOM 1483 O O . GLY A 1 195 ? 30.975 2.272 -45.967 1.00 96.69 195 GLY A O 1
ATOM 1484 N N . VAL A 1 196 ? 28.969 1.305 -45.716 1.00 95.88 196 VAL A N 1
ATOM 1485 C CA . VAL A 1 196 ? 29.074 0.454 -46.922 1.00 95.88 196 VAL A CA 1
ATOM 1486 C C . VAL A 1 196 ? 29.058 1.267 -48.223 1.00 95.88 196 VAL A C 1
ATOM 1488 O O . VAL A 1 196 ? 29.616 0.829 -49.226 1.00 95.88 196 VAL A O 1
ATOM 1491 N N . ARG A 1 197 ? 28.405 2.434 -48.232 1.00 95.88 197 ARG A N 1
ATOM 1492 C CA . ARG A 1 197 ? 28.250 3.282 -49.427 1.00 95.88 197 ARG A CA 1
ATOM 1493 C C . ARG A 1 197 ? 29.298 4.392 -49.532 1.00 95.88 197 ARG A C 1
ATOM 1495 O O . ARG A 1 197 ? 29.317 5.090 -50.540 1.00 95.88 197 ARG A O 1
ATOM 1502 N N . GLU A 1 198 ? 30.129 4.570 -48.510 1.00 97.00 198 GLU A N 1
ATOM 1503 C CA . GLU A 1 198 ? 31.091 5.665 -48.413 1.00 97.00 198 GLU A CA 1
ATOM 1504 C C . GLU A 1 198 ? 32.344 5.394 -49.272 1.00 97.00 198 GLU A C 1
ATOM 1506 O O . GLU A 1 198 ? 33.064 4.427 -49.007 1.00 97.00 198 GLU A O 1
ATOM 1511 N N . PRO A 1 199 ? 32.637 6.222 -50.294 1.00 95.69 199 PRO A N 1
ATOM 1512 C CA . PRO A 1 199 ? 33.788 6.020 -51.174 1.00 95.69 199 PRO A CA 1
ATOM 1513 C C . PRO A 1 199 ? 35.140 6.253 -50.491 1.00 95.69 199 PRO A C 1
ATOM 1515 O O . PRO A 1 199 ? 36.134 5.670 -50.927 1.00 95.69 199 PRO A O 1
ATOM 1518 N N . GLN A 1 200 ? 35.218 7.096 -49.453 1.00 97.88 200 GLN A N 1
ATOM 1519 C CA . GLN A 1 200 ? 36.478 7.335 -48.749 1.00 97.88 200 GLN A CA 1
ATOM 1520 C C . GLN A 1 200 ? 36.744 6.228 -47.707 1.00 97.88 200 GLN A C 1
ATOM 1522 O O . GLN A 1 200 ? 36.020 6.148 -46.711 1.00 97.88 200 GLN A O 1
ATOM 1527 N N . PRO A 1 201 ? 37.829 5.431 -47.829 1.00 95.12 201 PRO A N 1
ATOM 1528 C CA . PRO A 1 201 ? 38.053 4.272 -46.954 1.00 95.12 201 PRO A CA 1
ATOM 1529 C C . PRO A 1 201 ? 38.123 4.615 -45.459 1.00 95.12 201 PRO A C 1
ATOM 1531 O O . PRO A 1 201 ? 37.544 3.920 -44.630 1.00 95.12 201 PRO A O 1
ATOM 1534 N N . ALA A 1 202 ? 38.782 5.724 -45.111 1.00 96.00 202 ALA A N 1
ATOM 1535 C CA . ALA A 1 202 ? 38.900 6.171 -43.722 1.00 96.00 202 ALA A CA 1
ATOM 1536 C C . ALA A 1 202 ? 37.544 6.573 -43.107 1.00 96.00 202 ALA A C 1
ATOM 1538 O O . ALA A 1 202 ? 37.294 6.309 -41.931 1.00 96.00 202 ALA A O 1
ATOM 1539 N N . ALA A 1 203 ? 36.660 7.194 -43.895 1.00 95.56 203 ALA A N 1
ATOM 1540 C CA . ALA A 1 203 ? 35.323 7.571 -43.443 1.00 95.56 203 ALA A CA 1
ATOM 1541 C C . ALA A 1 203 ? 34.410 6.340 -43.336 1.00 95.56 203 ALA A C 1
ATOM 1543 O O . ALA A 1 203 ? 33.698 6.193 -42.342 1.00 95.56 203 ALA A O 1
ATOM 1544 N N . SER A 1 204 ? 34.497 5.413 -44.297 1.00 96.75 204 SER A N 1
ATOM 1545 C CA . SER A 1 204 ? 33.802 4.120 -44.254 1.00 96.75 204 SER A CA 1
ATOM 1546 C C . SER A 1 204 ? 34.115 3.355 -42.962 1.00 96.75 204 SER A C 1
ATOM 1548 O O . SER A 1 204 ? 33.198 2.972 -42.230 1.00 96.75 204 SER A O 1
ATOM 1550 N N . GLU A 1 205 ? 35.399 3.224 -42.611 1.00 96.25 205 GLU A N 1
ATOM 1551 C CA . GLU A 1 205 ? 35.828 2.559 -41.374 1.00 96.25 205 GLU A CA 1
ATOM 1552 C C . GLU A 1 205 ? 35.289 3.265 -40.116 1.00 96.25 205 GLU A C 1
ATOM 1554 O O . GLU A 1 205 ? 34.850 2.610 -39.166 1.00 96.25 205 GLU A O 1
ATOM 1559 N N . ALA A 1 206 ? 35.277 4.602 -40.101 1.00 97.31 206 ALA A N 1
ATOM 1560 C CA . ALA A 1 206 ? 34.726 5.372 -38.988 1.00 97.31 206 ALA A CA 1
ATOM 1561 C C . ALA A 1 206 ? 33.218 5.123 -38.804 1.00 97.31 206 ALA A C 1
ATOM 1563 O O . ALA A 1 206 ? 32.768 4.893 -37.679 1.00 97.31 206 ALA A O 1
ATOM 1564 N N . PHE A 1 207 ? 32.439 5.096 -39.890 1.00 97.56 207 PHE A N 1
ATOM 1565 C CA . PHE A 1 207 ? 31.005 4.799 -39.829 1.00 97.56 207 PHE A CA 1
ATOM 1566 C C . PHE A 1 207 ? 30.710 3.377 -39.351 1.00 97.56 207 PHE A C 1
ATOM 1568 O O . PHE A 1 207 ? 29.775 3.187 -38.574 1.00 97.56 207 PHE A O 1
ATOM 1575 N N . VAL A 1 208 ? 31.529 2.392 -39.729 1.00 96.00 208 VAL A N 1
ATOM 1576 C CA . VAL A 1 208 ? 31.423 1.024 -39.190 1.00 96.00 208 VAL A CA 1
ATOM 1577 C C . VAL A 1 208 ? 31.658 1.018 -37.675 1.00 96.00 208 VAL A C 1
ATOM 1579 O O . VAL A 1 208 ? 30.851 0.457 -36.932 1.00 96.00 208 VAL A O 1
ATOM 1582 N N . LYS A 1 209 ? 32.691 1.720 -37.189 1.00 97.38 209 LYS A N 1
ATOM 1583 C CA . LYS A 1 209 ? 32.948 1.852 -35.742 1.00 97.38 209 LYS A CA 1
ATOM 1584 C C . LYS A 1 209 ? 31.783 2.520 -35.005 1.00 97.38 209 LYS A C 1
ATOM 1586 O O . LYS A 1 209 ? 31.405 2.060 -33.926 1.00 97.38 209 LYS A O 1
ATOM 1591 N N . PHE A 1 210 ? 31.183 3.568 -35.577 1.00 97.31 210 PHE A N 1
ATOM 1592 C CA . PHE A 1 210 ? 29.989 4.196 -35.002 1.00 97.31 210 PHE A CA 1
ATOM 1593 C C . PHE A 1 210 ? 28.792 3.242 -34.981 1.00 97.31 210 PHE A C 1
ATOM 1595 O O . PHE A 1 210 ? 28.108 3.146 -33.960 1.00 97.31 210 PHE A O 1
ATOM 1602 N N . ALA A 1 211 ? 28.568 2.496 -36.062 1.00 97.94 211 ALA A N 1
ATOM 1603 C CA . ALA A 1 211 ? 27.496 1.512 -36.136 1.00 97.94 211 ALA A CA 1
ATOM 1604 C C . ALA A 1 211 ? 27.602 0.469 -35.012 1.00 97.94 211 ALA A C 1
ATOM 1606 O O . ALA A 1 211 ? 26.630 0.217 -34.291 1.00 97.94 211 ALA A O 1
ATOM 1607 N N . ASP A 1 212 ? 28.799 -0.085 -34.821 1.00 97.75 212 ASP A N 1
ATOM 1608 C CA . ASP A 1 212 ? 29.063 -1.085 -33.789 1.00 97.75 212 ASP A CA 1
ATOM 1609 C C . ASP A 1 212 ? 28.937 -0.510 -32.378 1.00 97.75 212 ASP A C 1
ATOM 1611 O O . ASP A 1 212 ? 28.338 -1.147 -31.507 1.00 97.75 212 ASP A O 1
ATOM 1615 N N . ALA A 1 213 ? 29.424 0.712 -32.144 1.00 98.19 213 ALA A N 1
ATOM 1616 C CA . ALA A 1 213 ? 29.265 1.391 -30.860 1.00 98.19 213 ALA A CA 1
ATOM 1617 C C . ALA A 1 213 ? 27.781 1.550 -30.487 1.00 98.19 213 ALA A C 1
ATOM 1619 O O . ALA A 1 213 ? 27.370 1.177 -29.386 1.00 98.19 213 ALA A O 1
ATOM 1620 N N . HIS A 1 214 ? 26.955 2.022 -31.421 1.00 98.38 214 HIS A N 1
ATOM 1621 C CA . HIS A 1 214 ? 25.518 2.191 -31.215 1.00 98.38 214 HIS A CA 1
ATOM 1622 C C . HIS A 1 214 ? 24.786 0.857 -30.981 1.00 98.38 214 HIS A C 1
ATOM 1624 O O . HIS A 1 214 ? 23.963 0.757 -30.067 1.00 98.38 214 HIS A O 1
ATOM 1630 N N . ARG A 1 215 ? 25.129 -0.201 -31.727 1.00 97.50 215 ARG A N 1
ATOM 1631 C CA . ARG A 1 215 ? 24.593 -1.555 -31.489 1.00 97.50 215 ARG A CA 1
ATOM 1632 C C . ARG A 1 215 ? 25.012 -2.117 -30.131 1.00 97.50 215 ARG A C 1
ATOM 1634 O O . ARG A 1 215 ? 24.224 -2.798 -29.481 1.00 97.50 215 ARG A O 1
ATOM 1641 N N . ASN A 1 216 ? 26.229 -1.835 -29.674 1.00 97.50 216 ASN A N 1
ATOM 1642 C CA . ASN A 1 216 ? 26.687 -2.265 -28.353 1.00 97.50 216 ASN A CA 1
ATOM 1643 C C . ASN A 1 216 ? 25.963 -1.528 -27.217 1.00 97.50 216 ASN A C 1
ATOM 1645 O O . ASN A 1 216 ? 25.649 -2.158 -26.205 1.00 97.50 216 ASN A O 1
ATOM 1649 N N . ILE A 1 217 ? 25.631 -0.244 -27.396 1.00 96.31 217 ILE A N 1
ATOM 1650 C CA . ILE A 1 217 ? 24.792 0.505 -26.446 1.00 96.31 217 ILE A CA 1
ATOM 1651 C C . ILE A 1 217 ? 23.406 -0.142 -26.324 1.00 96.31 217 ILE A C 1
ATOM 1653 O O . ILE A 1 217 ? 22.937 -0.349 -25.206 1.00 96.31 217 ILE A O 1
ATOM 1657 N N . GLU A 1 218 ? 22.771 -0.529 -27.437 1.00 96.69 218 GLU A N 1
ATOM 1658 C CA . GLU A 1 218 ? 21.485 -1.246 -27.388 1.00 96.69 218 GLU A CA 1
ATOM 1659 C C . GLU A 1 218 ? 21.600 -2.590 -26.656 1.00 96.69 218 GLU A C 1
ATOM 1661 O O . GLU A 1 218 ? 20.798 -2.867 -25.759 1.00 96.69 218 GLU A O 1
ATOM 1666 N N . LYS A 1 219 ? 22.627 -3.395 -26.955 1.00 95.56 219 LYS A N 1
ATOM 1667 C CA . LYS A 1 219 ? 22.847 -4.685 -26.281 1.00 95.56 219 LYS A CA 1
ATOM 1668 C C . LYS A 1 219 ? 23.008 -4.518 -24.773 1.00 95.56 219 LYS A C 1
ATOM 1670 O O . LYS A 1 219 ? 22.397 -5.264 -24.002 1.00 95.56 219 LYS A O 1
ATOM 1675 N N . PHE A 1 220 ? 23.807 -3.536 -24.350 1.00 95.75 220 PHE A N 1
ATOM 1676 C CA . PHE A 1 220 ? 23.955 -3.191 -22.937 1.00 95.75 220 PHE A CA 1
ATOM 1677 C C . PHE A 1 220 ? 22.615 -2.753 -22.340 1.00 95.75 220 PHE A C 1
ATOM 1679 O O . PHE A 1 220 ? 22.239 -3.211 -21.259 1.00 95.75 220 PHE A O 1
ATOM 1686 N N . GLY A 1 221 ? 21.860 -1.930 -23.069 1.00 92.88 221 GLY A N 1
ATOM 1687 C CA . GLY A 1 221 ? 20.563 -1.443 -22.628 1.00 92.88 221 GLY A CA 1
ATOM 1688 C C . GLY A 1 221 ? 19.550 -2.568 -22.391 1.00 92.88 221 GLY A C 1
ATOM 1689 O O . GLY A 1 221 ? 18.910 -2.634 -21.338 1.00 92.88 221 GLY A O 1
ATOM 1690 N N . ILE A 1 222 ? 19.471 -3.526 -23.317 1.00 93.50 222 ILE A N 1
ATOM 1691 C CA . ILE A 1 222 ? 18.637 -4.729 -23.179 1.00 93.50 222 ILE A CA 1
ATOM 1692 C C . ILE A 1 222 ? 19.090 -5.587 -21.996 1.00 93.50 222 ILE A C 1
ATOM 1694 O O . ILE A 1 222 ? 18.245 -6.121 -21.270 1.00 93.50 222 ILE A O 1
ATOM 1698 N N . HIS A 1 223 ? 20.399 -5.740 -21.790 1.00 94.88 223 HIS A N 1
ATOM 1699 C CA . HIS A 1 223 ? 20.919 -6.492 -20.653 1.00 94.88 223 HIS A CA 1
ATOM 1700 C C . HIS A 1 223 ? 20.510 -5.845 -19.323 1.00 94.88 223 HIS A C 1
ATOM 1702 O O . HIS A 1 223 ? 19.948 -6.527 -18.467 1.00 94.88 223 HIS A O 1
ATOM 1708 N N . LEU A 1 224 ? 20.678 -4.526 -19.187 1.00 92.44 224 LEU A N 1
ATOM 1709 C CA . LEU A 1 224 ? 20.258 -3.780 -17.999 1.00 92.44 224 LEU A CA 1
ATOM 1710 C C . LEU A 1 224 ? 18.757 -3.957 -17.714 1.00 92.44 224 LEU A C 1
ATOM 1712 O O . LEU A 1 224 ? 18.368 -4.240 -16.580 1.00 92.44 224 LEU A O 1
ATOM 1716 N N . LEU A 1 225 ? 17.911 -3.865 -18.746 1.00 92.88 225 LEU A N 1
ATOM 1717 C CA . LEU A 1 225 ? 16.464 -4.077 -18.620 1.00 92.88 225 LEU A CA 1
ATOM 1718 C C . LEU A 1 225 ? 16.126 -5.483 -18.111 1.00 92.88 225 LEU A C 1
ATOM 1720 O O . LEU A 1 225 ? 15.270 -5.630 -17.236 1.00 92.88 225 LEU A O 1
ATOM 1724 N N . LYS A 1 226 ? 16.801 -6.516 -18.632 1.00 92.69 226 LYS A N 1
ATOM 1725 C CA . LYS A 1 226 ? 16.620 -7.907 -18.186 1.00 92.69 226 LYS A CA 1
ATOM 1726 C C . LYS A 1 226 ? 17.061 -8.113 -16.739 1.00 92.69 226 LYS A C 1
ATOM 1728 O O . LYS A 1 226 ? 16.423 -8.893 -16.041 1.00 92.69 226 LYS A O 1
ATOM 1733 N N . THR A 1 227 ? 18.090 -7.401 -16.289 1.00 94.25 227 THR A N 1
ATOM 1734 C CA . THR A 1 227 ? 18.586 -7.471 -14.908 1.00 94.25 227 THR A CA 1
ATOM 1735 C C . THR A 1 227 ? 17.654 -6.763 -13.924 1.00 94.25 227 THR A C 1
ATOM 1737 O O . THR A 1 227 ? 17.408 -7.278 -12.836 1.00 94.25 227 THR A O 1
ATOM 1740 N N . ILE A 1 228 ? 17.086 -5.608 -14.291 1.00 91.69 228 ILE A N 1
ATOM 1741 C CA . ILE A 1 228 ? 16.249 -4.812 -13.374 1.00 91.69 228 ILE A CA 1
ATOM 1742 C C . ILE A 1 228 ? 14.799 -5.314 -13.303 1.00 91.69 228 ILE A C 1
ATOM 1744 O O . ILE A 1 228 ? 14.162 -5.235 -12.251 1.00 91.69 228 ILE A O 1
ATOM 1748 N N . LYS A 1 229 ? 14.255 -5.858 -14.397 1.00 89.56 229 LYS A N 1
ATOM 1749 C CA . LYS A 1 229 ? 12.846 -6.282 -14.462 1.00 89.56 229 LYS A CA 1
ATOM 1750 C C . LYS A 1 229 ? 12.432 -7.301 -13.373 1.00 89.56 229 LYS A C 1
ATOM 1752 O O . LYS A 1 229 ? 11.345 -7.118 -12.815 1.00 89.56 229 LYS A O 1
ATOM 1757 N N . PRO A 1 230 ? 13.238 -8.326 -13.025 1.00 93.25 230 PRO A N 1
ATOM 1758 C CA . PRO A 1 230 ? 12.936 -9.228 -11.912 1.00 93.25 230 PRO A CA 1
ATOM 1759 C C . PRO A 1 230 ? 12.865 -8.499 -10.567 1.00 93.25 230 PRO A C 1
ATOM 1761 O O . PRO A 1 230 ? 11.876 -8.651 -9.860 1.00 93.25 230 PRO A O 1
ATOM 1764 N N . MET A 1 231 ? 13.819 -7.604 -10.277 1.00 92.56 231 MET A N 1
ATOM 1765 C CA . MET A 1 231 ? 13.837 -6.833 -9.024 1.00 92.56 231 MET A CA 1
ATOM 1766 C C . MET A 1 231 ? 12.559 -6.003 -8.837 1.00 92.56 231 MET A C 1
ATOM 1768 O O . MET A 1 231 ? 11.989 -5.964 -7.748 1.00 92.56 231 MET A O 1
ATOM 1772 N N . LEU A 1 232 ? 12.053 -5.382 -9.911 1.00 92.62 232 LEU A N 1
ATOM 1773 C CA . LEU A 1 232 ? 10.768 -4.673 -9.870 1.00 92.62 232 LEU A CA 1
ATOM 1774 C C . LEU A 1 232 ? 9.578 -5.607 -9.656 1.00 92.62 232 LEU A C 1
ATOM 1776 O O . LEU A 1 232 ? 8.596 -5.211 -9.034 1.00 92.62 232 LEU A O 1
ATOM 1780 N N . THR A 1 233 ? 9.643 -6.828 -10.181 1.00 92.00 233 THR A N 1
ATOM 1781 C CA . THR A 1 233 ? 8.578 -7.826 -10.018 1.00 92.00 233 THR A CA 1
ATOM 1782 C C . THR A 1 233 ? 8.513 -8.321 -8.574 1.00 92.00 233 THR A C 1
ATOM 1784 O O . THR A 1 233 ? 7.420 -8.416 -8.006 1.00 92.00 233 THR A O 1
ATOM 1787 N N . ASP A 1 234 ? 9.669 -8.554 -7.956 1.00 94.31 234 ASP A N 1
ATOM 1788 C CA . ASP A 1 234 ? 9.783 -8.966 -6.556 1.00 94.31 234 ASP A CA 1
ATOM 1789 C C . ASP A 1 234 ? 9.317 -7.852 -5.617 1.00 94.31 234 ASP A C 1
ATOM 1791 O O . ASP A 1 234 ? 8.471 -8.082 -4.749 1.00 94.31 234 ASP A O 1
ATOM 1795 N N . LEU A 1 235 ? 9.765 -6.613 -5.851 1.00 93.50 235 LEU A N 1
ATOM 1796 C CA . LEU A 1 235 ? 9.307 -5.454 -5.082 1.00 93.50 235 LEU A CA 1
ATOM 1797 C C . LEU A 1 235 ? 7.794 -5.241 -5.236 1.00 93.50 235 LEU A C 1
ATOM 1799 O O . LEU A 1 235 ? 7.088 -5.023 -4.254 1.00 93.50 235 LEU A O 1
ATOM 1803 N N . ASN A 1 236 ? 7.259 -5.382 -6.450 1.00 92.25 236 ASN A N 1
ATOM 1804 C CA . ASN A 1 236 ? 5.819 -5.296 -6.685 1.00 92.25 236 ASN A CA 1
ATOM 1805 C C . ASN A 1 236 ? 5.048 -6.417 -5.966 1.00 92.25 236 ASN A C 1
ATOM 1807 O O . ASN A 1 236 ? 3.929 -6.192 -5.506 1.00 92.25 236 ASN A O 1
ATOM 1811 N N . THR A 1 237 ? 5.630 -7.610 -5.848 1.00 93.50 237 THR A N 1
ATOM 1812 C CA . THR A 1 237 ? 5.052 -8.722 -5.079 1.00 93.50 237 THR A CA 1
ATOM 1813 C C . THR A 1 237 ? 5.045 -8.413 -3.585 1.00 93.50 237 THR A C 1
ATOM 1815 O O . THR A 1 237 ? 4.016 -8.587 -2.933 1.00 93.50 237 THR A O 1
ATOM 1818 N N . TYR A 1 238 ? 6.147 -7.890 -3.048 1.00 92.44 238 TYR A N 1
ATOM 1819 C CA . TYR A 1 238 ? 6.227 -7.461 -1.654 1.00 92.44 238 TYR A CA 1
ATOM 1820 C C . TYR A 1 238 ? 5.162 -6.400 -1.325 1.00 92.44 238 TYR A C 1
ATOM 1822 O O . TYR A 1 238 ? 4.379 -6.572 -0.388 1.00 92.44 238 TYR A O 1
ATOM 1830 N N . LEU A 1 239 ? 5.057 -5.359 -2.155 1.00 92.50 239 LEU A N 1
ATOM 1831 C CA . LEU A 1 239 ? 4.126 -4.247 -1.941 1.00 92.50 239 LEU A CA 1
ATOM 1832 C C . LEU A 1 239 ? 2.652 -4.645 -2.076 1.00 92.50 239 LEU A C 1
ATOM 1834 O O . LEU A 1 239 ? 1.822 -4.168 -1.308 1.00 92.50 239 LEU A O 1
ATOM 1838 N N . ASN A 1 240 ? 2.310 -5.501 -3.043 1.00 88.12 240 ASN A N 1
ATOM 1839 C CA . ASN A 1 240 ? 0.909 -5.814 -3.355 1.00 88.12 240 ASN A CA 1
ATOM 1840 C C . ASN A 1 240 ? 0.415 -7.145 -2.776 1.00 88.12 240 ASN A C 1
ATOM 1842 O O . ASN A 1 240 ? -0.775 -7.433 -2.885 1.00 88.12 240 ASN A O 1
ATOM 1846 N N . LYS A 1 241 ? 1.295 -7.963 -2.189 1.00 88.00 241 LYS A N 1
ATOM 1847 C CA . LYS A 1 241 ? 0.912 -9.222 -1.532 1.00 88.00 241 LYS A CA 1
ATOM 1848 C C . LYS A 1 241 ? 1.371 -9.266 -0.079 1.00 88.00 241 LYS A C 1
ATOM 1850 O O . LYS A 1 241 ? 0.536 -9.280 0.817 1.00 88.00 241 LYS A O 1
ATOM 1855 N N . ALA A 1 242 ? 2.680 -9.195 0.167 1.00 88.75 242 ALA A N 1
ATOM 1856 C CA . ALA A 1 242 ? 3.230 -9.410 1.508 1.00 88.75 242 ALA A CA 1
ATOM 1857 C C . ALA A 1 242 ? 2.776 -8.347 2.528 1.00 88.75 242 ALA A C 1
ATOM 1859 O O . ALA A 1 242 ? 2.386 -8.688 3.647 1.00 88.75 242 ALA A O 1
ATOM 1860 N N . ILE A 1 243 ? 2.785 -7.063 2.149 1.00 86.25 243 ILE A N 1
ATOM 1861 C CA . ILE A 1 243 ? 2.324 -5.979 3.034 1.00 86.25 243 ILE A CA 1
ATOM 1862 C C . ILE A 1 243 ? 0.811 -6.082 3.310 1.00 86.25 243 ILE A C 1
ATOM 1864 O O . ILE A 1 243 ? 0.432 -6.067 4.483 1.00 86.25 243 ILE A O 1
ATOM 1868 N N . PRO A 1 244 ? -0.068 -6.259 2.300 1.00 85.31 244 PRO A N 1
ATOM 1869 C CA . PRO A 1 244 ? -1.486 -6.529 2.538 1.00 85.31 244 PRO A CA 1
ATOM 1870 C C . PRO A 1 244 ? -1.766 -7.739 3.440 1.00 85.31 244 PRO A C 1
ATOM 1872 O O . PRO A 1 244 ? -2.633 -7.644 4.311 1.00 85.31 244 PRO A O 1
ATOM 1875 N N . ASP A 1 245 ? -1.024 -8.839 3.284 1.00 86.00 245 ASP A N 1
ATOM 1876 C CA . ASP A 1 245 ? -1.164 -10.038 4.124 1.00 86.00 245 ASP A CA 1
ATOM 1877 C C . ASP A 1 245 ? -0.742 -9.767 5.575 1.00 86.00 245 ASP A C 1
ATOM 1879 O O . ASP A 1 245 ? -1.421 -10.171 6.527 1.00 86.00 245 ASP A O 1
ATOM 1883 N N . THR A 1 246 ? 0.347 -9.015 5.754 1.00 83.88 246 THR A N 1
ATOM 1884 C CA . THR A 1 246 ? 0.811 -8.560 7.073 1.00 83.88 246 THR A CA 1
ATOM 1885 C C . THR A 1 246 ? -0.256 -7.698 7.738 1.00 83.88 246 THR A C 1
ATOM 1887 O O . THR A 1 246 ? -0.648 -7.959 8.875 1.00 83.88 246 THR A O 1
ATOM 1890 N N . ARG A 1 247 ? -0.807 -6.727 7.004 1.00 81.31 247 ARG A N 1
ATOM 1891 C CA . ARG A 1 247 ? -1.898 -5.872 7.479 1.00 81.31 247 ARG A CA 1
ATOM 1892 C C . ARG A 1 247 ? -3.117 -6.687 7.894 1.00 81.31 247 ARG A C 1
ATOM 1894 O O . ARG A 1 247 ? -3.676 -6.440 8.958 1.00 81.31 247 ARG A O 1
ATOM 1901 N N . LEU A 1 248 ? -3.528 -7.666 7.087 1.00 75.81 248 LEU A N 1
ATOM 1902 C CA . LEU A 1 248 ? -4.665 -8.531 7.410 1.00 75.81 248 LEU A CA 1
ATOM 1903 C C . LEU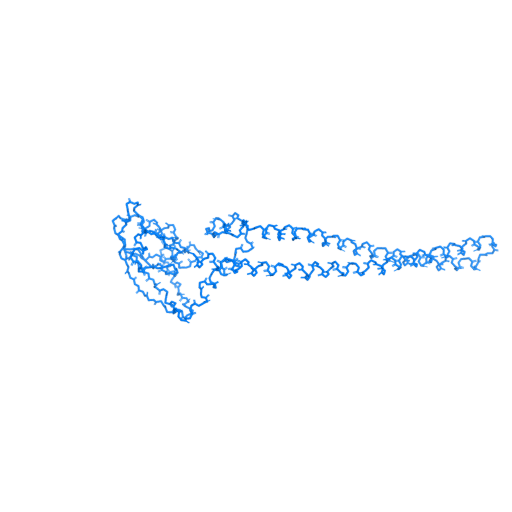 A 1 248 ? -4.419 -9.327 8.698 1.00 75.81 248 LEU A C 1
ATOM 1905 O O . LEU A 1 248 ? -5.323 -9.478 9.518 1.00 75.81 248 LEU A O 1
ATOM 1909 N N . THR A 1 249 ? -3.196 -9.817 8.885 1.00 76.50 249 THR A N 1
ATOM 1910 C CA . THR A 1 249 ? -2.799 -10.553 10.091 1.00 76.50 249 THR A CA 1
ATOM 1911 C C . THR A 1 249 ? -2.841 -9.659 11.327 1.00 76.50 249 THR A C 1
ATOM 1913 O O . THR A 1 249 ? -3.411 -10.048 12.345 1.00 76.50 249 THR A O 1
ATOM 1916 N N . ILE A 1 250 ? -2.318 -8.436 11.224 1.00 74.62 250 ILE A N 1
ATOM 1917 C CA . ILE A 1 250 ? -2.364 -7.453 12.312 1.00 74.62 250 ILE A CA 1
ATOM 1918 C C . ILE A 1 250 ? -3.809 -7.060 12.630 1.00 74.62 250 ILE A C 1
ATOM 1920 O O . ILE A 1 250 ? -4.178 -7.031 13.799 1.00 74.62 250 ILE A O 1
ATOM 1924 N N . LYS A 1 251 ? -4.664 -6.856 11.621 1.00 71.56 251 LYS A N 1
ATOM 1925 C CA . LYS A 1 251 ? -6.098 -6.603 11.840 1.00 71.56 251 LYS A CA 1
ATOM 1926 C C . LYS A 1 251 ? -6.772 -7.730 12.623 1.00 71.56 251 LYS A C 1
ATOM 1928 O O . LYS A 1 251 ? -7.444 -7.458 13.610 1.00 71.56 251 LYS A O 1
ATOM 1933 N N . LYS A 1 252 ? -6.522 -8.992 12.255 1.00 71.69 252 LYS A N 1
ATOM 1934 C CA . LYS A 1 252 ? -7.035 -10.155 13.005 1.00 71.69 252 LYS A CA 1
ATOM 1935 C C . LYS A 1 252 ? -6.534 -10.175 14.451 1.00 71.69 252 LYS A C 1
ATOM 1937 O O . LYS A 1 252 ? -7.306 -10.479 15.353 1.00 71.69 252 LYS A O 1
ATOM 1942 N N . TYR A 1 253 ? -5.259 -9.857 14.679 1.00 76.25 253 TYR A N 1
ATOM 1943 C CA . TYR A 1 253 ? -4.704 -9.738 16.030 1.00 76.25 253 TYR A CA 1
ATOM 1944 C C . TYR A 1 253 ? -5.430 -8.663 16.847 1.00 76.25 253 TYR A C 1
ATOM 1946 O O . TYR A 1 253 ? -5.801 -8.917 17.991 1.00 76.25 253 TYR A O 1
ATOM 1954 N N . LEU A 1 254 ? -5.661 -7.487 16.259 1.00 65.88 254 LEU A N 1
ATOM 1955 C CA . LEU A 1 254 ? -6.346 -6.377 16.919 1.00 65.88 254 LEU A CA 1
ATOM 1956 C C . LEU A 1 254 ? -7.801 -6.719 17.242 1.00 65.88 254 LEU A C 1
ATOM 1958 O O . LEU A 1 254 ? -8.247 -6.421 18.348 1.00 65.88 254 LEU A O 1
ATOM 1962 N N . ASP A 1 255 ? -8.497 -7.403 16.331 1.00 65.56 255 ASP A N 1
ATOM 1963 C CA . ASP A 1 255 ? -9.857 -7.901 16.558 1.00 65.56 255 ASP A CA 1
ATOM 1964 C C . ASP A 1 255 ? -9.899 -8.855 17.763 1.00 65.56 255 ASP A C 1
ATOM 1966 O O . ASP A 1 255 ? -10.700 -8.666 18.677 1.00 65.56 255 ASP A O 1
ATOM 1970 N N . VAL A 1 256 ? -8.998 -9.844 17.813 1.00 71.00 256 VAL A N 1
ATOM 1971 C CA . VAL A 1 256 ? -8.926 -10.813 18.924 1.00 71.00 256 VAL A CA 1
ATOM 1972 C C . VAL A 1 256 ? -8.517 -10.136 20.234 1.00 71.00 256 VAL A C 1
ATOM 1974 O O . VAL A 1 256 ? -9.086 -10.423 21.285 1.00 71.00 256 VAL A O 1
ATOM 1977 N N . LYS A 1 257 ? -7.549 -9.215 20.193 1.00 59.81 257 LYS A N 1
ATOM 1978 C CA . LYS A 1 257 ? -7.123 -8.443 21.368 1.00 59.81 257 LYS A CA 1
ATOM 1979 C C . LYS A 1 257 ? -8.273 -7.610 21.926 1.00 59.81 257 LYS A C 1
ATOM 1981 O O . LYS A 1 257 ? -8.435 -7.534 23.141 1.00 59.81 257 LYS A O 1
ATOM 1986 N N . PHE A 1 258 ? -9.059 -6.993 21.050 1.00 60.81 258 PHE A N 1
ATOM 1987 C CA . PHE A 1 258 ? -10.242 -6.246 21.444 1.00 60.81 258 PHE A CA 1
ATOM 1988 C C . PHE A 1 258 ? -11.293 -7.167 22.078 1.00 60.81 258 PHE A C 1
ATOM 1990 O O . PHE A 1 258 ? -11.775 -6.858 23.163 1.00 60.81 258 PHE A O 1
ATOM 1997 N N . GLU A 1 259 ? -11.601 -8.313 21.458 1.00 57.53 259 GLU A N 1
ATOM 1998 C CA . GLU A 1 259 ? -12.519 -9.316 22.025 1.00 57.53 259 GLU A CA 1
ATOM 1999 C C . GLU A 1 259 ? -12.066 -9.777 23.425 1.00 57.53 259 GLU A C 1
ATOM 2001 O O . GLU A 1 259 ? -12.883 -9.837 24.344 1.00 57.53 259 GLU A O 1
ATOM 2006 N N . TYR A 1 260 ? -10.766 -10.026 23.616 1.00 53.59 260 TYR A N 1
ATOM 2007 C CA . TYR A 1 260 ? -10.188 -10.404 24.909 1.00 53.59 260 TYR A CA 1
ATOM 2008 C C . TYR A 1 260 ? -10.346 -9.305 25.968 1.00 53.59 260 TYR A C 1
ATOM 2010 O O . TYR A 1 260 ? -10.886 -9.560 27.037 1.00 53.59 260 TYR A O 1
ATOM 2018 N N . LEU A 1 261 ? -9.925 -8.074 25.663 1.00 49.72 261 LEU A N 1
ATOM 2019 C CA . LEU A 1 261 ? -9.952 -6.954 26.616 1.00 49.72 261 LEU A CA 1
ATOM 2020 C C . LEU A 1 261 ? -11.363 -6.497 26.994 1.00 49.72 261 LEU A C 1
ATOM 2022 O O . LEU A 1 261 ? -11.525 -5.778 27.968 1.00 49.72 261 LEU A O 1
ATOM 2026 N N . VAL A 1 262 ? -12.361 -6.876 26.203 1.00 48.97 262 VAL A N 1
ATOM 2027 C CA . VAL A 1 262 ? -13.776 -6.601 26.464 1.00 48.97 262 VAL A CA 1
ATOM 2028 C C . VAL A 1 262 ? -14.453 -7.748 27.224 1.00 48.97 262 VAL A C 1
ATOM 2030 O O . VAL A 1 262 ? -15.533 -7.557 27.776 1.00 48.97 262 VAL A O 1
ATOM 2033 N N . SER A 1 263 ? -13.838 -8.933 27.234 1.00 43.59 263 SER A N 1
ATOM 2034 C CA . SER A 1 263 ? -14.315 -10.113 27.966 1.00 43.59 263 SER A CA 1
ATOM 2035 C C . SER A 1 263 ? -13.705 -10.242 29.371 1.00 43.59 263 SER A C 1
ATOM 2037 O O . SER A 1 263 ? -14.115 -11.128 30.120 1.00 43.59 263 SER A O 1
ATOM 2039 N N . CYS A 1 264 ? -12.717 -9.406 29.706 1.00 35.56 264 CYS A N 1
ATOM 2040 C CA . CYS A 1 264 ? -12.115 -9.260 31.034 1.00 35.56 264 CYS A CA 1
ATOM 2041 C C . CYS A 1 264 ? -12.645 -8.001 31.718 1.00 35.56 264 CYS A C 1
ATOM 2043 O O . CYS A 1 264 ? -12.796 -8.055 32.956 1.00 35.56 264 CYS A O 1
#

Secondary structure (DSSP, 8-state):
-------------TTPPEEEEEEEEE--TTS---EEEEEBTTT-S-EEEEEE-TTSHHHHH-S--TT-EEEEETTEE-TT-BHHHHHHHHHHS-SEEEEEEEEE---TTT-SSHHHHHHHHHHHHHTTS-HHHHHHTT---HHHHT-HHHHHHHHHHHHHHHHHHHHHHHHHHHHHHHHHHHHHHHHHHHHHHHHHH-SSHHHHHHHHHHHHHHHHHHHHHHHHHHHHHHHHHHHHHIIIIIHHHHHHHHHHHHHHHHHHHHH-